Protein AF-A0A6M3ILK6-F1 (afdb_monomer)

Sequence (282 aa):
MTDQERIQSEKEKALLNQSKKFKIKVDGQEKEVTELELIELAQKGDDYTSKTQKLADERKTLQAQQEEIKGLKVIIDEMKLNPELNKTLNKVYSDFKSGKVTKPDTDSNLKRIDKLIKDADDPDQREKLRDIKEMVTELAEEIAERKTSETVKKLEGDIALLRNTSLIGLGDKIEGDIQKLEGKFGKDLVGKYKADITAMALKYPQNSVPKIFKHLCDDTEYETAVLESAKRKEKEELERKKQGSSPGGQGFTAVTEARKDKSGRTNISDIVQRVKERLGKT

Radius of gyration: 40.27 Å; Cα contacts (8 Å, |Δi|>4): 131; chains: 1; bounding box: 94×58×100 Å

Solvent-accessible surface area (backbone atoms only — not comparable to full-atom values): 15782 Å² total; per-residue (Å²): 134,56,75,66,56,52,55,51,52,51,51,52,50,53,53,49,37,65,67,43,71,44,81,44,74,57,96,89,42,82,41,79,35,31,50,59,55,49,52,50,50,49,52,50,50,54,50,51,51,53,51,50,51,52,51,51,53,51,50,54,52,51,50,52,51,52,52,51,51,50,55,52,48,53,54,53,52,55,35,69,75,33,67,66,58,41,52,52,48,54,49,53,50,50,34,43,75,68,58,71,53,60,78,86,54,61,70,65,52,50,52,49,49,54,48,52,42,70,71,41,86,49,70,73,58,29,50,54,45,47,55,51,48,51,53,53,51,54,53,49,49,52,50,50,50,51,53,50,52,53,51,49,54,49,52,53,49,52,50,51,50,51,51,51,55,50,51,52,56,47,50,56,50,51,51,55,49,50,52,54,44,24,74,52,51,36,57,69,62,45,55,76,46,41,66,60,43,50,55,49,36,71,75,39,71,89,54,52,63,71,60,50,41,63,73,69,46,55,69,67,62,48,53,51,32,52,52,50,36,49,53,49,50,52,50,53,51,51,50,36,45,73,71,70,46,68,96,78,64,98,58,83,70,38,91,66,80,71,61,57,50,101,83,70,49,66,48,67,69,47,55,53,49,37,51,30,51,59,70,73,50,126

Organism: NCBI:txid1070528

pLDDT: mean 81.6, std 10.53, range [41.22, 95.19]

Secondary structure (DSSP, 8-state):
--HHHHHHHHHHHHHHHHH-EEEEEETTEEEEEEHHHHHHHHHHHHHHHHHHHHHHHHHHHHHHHHHHHHHHHHHHHHHHH-HHHHHHHHHHHHHHHTT-S-S--HHHHHHHHHHHHHH--SHHHHHHHHHHHHHHHHHHHHHHHHHHHHHHHHHHHHHHHHHHHHHHHHHHHHHHHHHHHHHHH-HHHHHHHHHHHHHHHHH-TTS-HHHHHHHHS-HHHHHHHHHHHHHHHHHHHHHHHHTT--SS------SSPPPB-TTSPBPHHHHHHHHHHHTT--

Mean predicted aligned error: 20.69 Å

Structure (mmCIF, N/CA/C/O backbone):
data_AF-A0A6M3ILK6-F1
#
_entry.id   AF-A0A6M3ILK6-F1
#
loop_
_atom_site.group_PDB
_atom_site.id
_atom_site.type_symbol
_atom_site.label_atom_id
_atom_site.label_alt_id
_atom_site.label_comp_id
_atom_site.label_asym_id
_atom_site.label_entity_id
_atom_site.label_seq_id
_atom_site.pdbx_PDB_ins_code
_atom_site.Cartn_x
_atom_site.Cartn_y
_atom_site.Cartn_z
_atom_site.occupancy
_atom_site.B_iso_or_equiv
_atom_site.auth_seq_id
_atom_site.auth_comp_id
_atom_site.auth_asym_id
_atom_site.auth_atom_id
_atom_site.pdbx_PDB_model_num
ATOM 1 N N . MET A 1 1 ? 0.541 14.198 43.972 1.00 54.56 1 MET A N 1
ATOM 2 C CA . MET A 1 1 ? 1.971 14.505 44.126 1.00 54.56 1 MET A CA 1
ATOM 3 C C . MET A 1 1 ? 2.144 15.998 43.975 1.00 54.56 1 MET A C 1
ATOM 5 O O . MET A 1 1 ? 1.679 16.535 42.973 1.00 54.56 1 MET A O 1
ATOM 9 N N . THR A 1 2 ? 2.702 16.660 44.980 1.00 64.38 2 THR A N 1
ATOM 10 C CA . THR A 1 2 ? 3.005 18.100 44.945 1.00 64.38 2 THR A CA 1
ATOM 11 C C . THR A 1 2 ? 4.255 18.358 44.097 1.00 64.38 2 THR A C 1
ATOM 13 O O . THR A 1 2 ? 5.095 17.473 43.929 1.00 64.38 2 THR A O 1
ATOM 16 N N . ASP A 1 3 ? 4.411 19.566 43.551 1.00 65.94 3 ASP A N 1
ATOM 17 C CA . ASP A 1 3 ? 5.562 19.912 42.695 1.00 65.94 3 ASP A CA 1
ATOM 18 C C . ASP A 1 3 ? 6.916 19.751 43.413 1.00 65.94 3 ASP A C 1
ATOM 20 O O . ASP A 1 3 ? 7.929 19.446 42.787 1.00 65.94 3 ASP A O 1
ATOM 24 N N . GLN A 1 4 ? 6.927 19.846 44.745 1.00 62.81 4 GLN A N 1
ATOM 25 C CA . GLN A 1 4 ? 8.102 19.560 45.572 1.00 62.81 4 GLN A CA 1
ATOM 26 C C . GLN A 1 4 ? 8.492 18.070 45.572 1.00 62.81 4 GLN A C 1
ATOM 28 O O . GLN A 1 4 ? 9.680 17.761 45.533 1.00 62.81 4 GLN A O 1
ATOM 33 N N . GLU A 1 5 ? 7.528 17.143 45.539 1.00 66.50 5 GLU A N 1
ATOM 34 C CA . GLU A 1 5 ? 7.800 15.697 45.460 1.00 66.50 5 GLU A CA 1
ATOM 35 C C . GLU A 1 5 ? 8.361 15.295 44.087 1.00 66.50 5 GLU A C 1
ATOM 37 O O . GLU A 1 5 ? 9.209 14.406 44.000 1.00 66.50 5 GLU A O 1
ATOM 42 N N . ARG A 1 6 ? 7.945 15.977 43.008 1.00 68.44 6 ARG A N 1
ATOM 43 C CA . ARG A 1 6 ? 8.503 15.776 41.657 1.00 68.44 6 ARG A CA 1
ATOM 44 C C . ARG A 1 6 ? 9.954 16.243 41.563 1.00 68.44 6 ARG A C 1
ATOM 46 O O . ARG A 1 6 ? 10.799 15.499 41.076 1.00 68.44 6 ARG A O 1
ATOM 53 N N . ILE A 1 7 ? 10.255 17.428 42.096 1.00 72.06 7 ILE A N 1
ATOM 54 C CA . ILE A 1 7 ? 11.616 17.986 42.104 1.00 72.06 7 ILE A CA 1
ATOM 55 C C . ILE A 1 7 ? 12.558 17.135 42.971 1.00 72.06 7 ILE A C 1
ATOM 57 O O . ILE A 1 7 ? 13.714 16.925 42.605 1.00 72.06 7 ILE A O 1
ATOM 61 N N . GLN A 1 8 ? 12.075 16.614 44.103 1.00 70.06 8 GLN A N 1
ATOM 62 C CA . GLN A 1 8 ? 12.853 15.713 44.956 1.00 70.06 8 GLN A CA 1
ATOM 63 C C . GLN A 1 8 ? 13.126 14.369 44.254 1.00 70.06 8 GLN A C 1
ATOM 65 O O . GLN A 1 8 ? 14.262 13.900 44.247 1.00 70.06 8 GLN A O 1
ATOM 70 N N . SER A 1 9 ? 12.113 13.804 43.585 1.00 69.06 9 SER A N 1
ATOM 71 C CA . SER A 1 9 ? 12.219 12.566 42.801 1.00 69.06 9 SER A CA 1
ATOM 72 C C . SER A 1 9 ? 13.207 12.674 41.632 1.00 69.06 9 SER A C 1
ATOM 74 O O . SER A 1 9 ? 13.968 11.738 41.376 1.00 69.06 9 SER A O 1
ATOM 76 N N . GLU A 1 10 ? 13.224 13.802 40.921 1.00 69.50 10 GLU A N 1
ATOM 77 C CA . GLU A 1 10 ? 14.174 14.042 39.829 1.00 69.50 10 GLU A CA 1
ATOM 78 C C . GLU A 1 10 ? 15.603 14.239 40.342 1.00 69.50 10 GLU A C 1
ATOM 80 O O . GLU A 1 10 ? 16.541 13.709 39.744 1.00 69.50 10 GLU A O 1
ATOM 85 N N . LYS A 1 11 ? 15.783 14.923 41.481 1.00 69.44 11 LYS A N 1
ATOM 86 C CA . LYS A 1 11 ? 17.096 15.063 42.129 1.00 69.44 11 LYS A CA 1
ATOM 87 C C . LYS A 1 11 ? 17.648 13.726 42.622 1.00 69.44 11 LYS A C 1
ATOM 89 O O . LYS A 1 11 ? 18.830 13.462 42.416 1.00 69.44 11 LYS A O 1
ATOM 94 N N . GLU A 1 12 ? 16.819 12.865 43.212 1.00 66.31 12 GLU A N 1
ATOM 95 C CA . GLU A 1 12 ? 17.232 11.514 43.624 1.00 66.31 12 GLU A CA 1
ATOM 96 C C . GLU A 1 12 ? 17.601 10.631 42.427 1.00 66.31 12 GLU A C 1
ATOM 98 O O . GLU A 1 12 ? 18.626 9.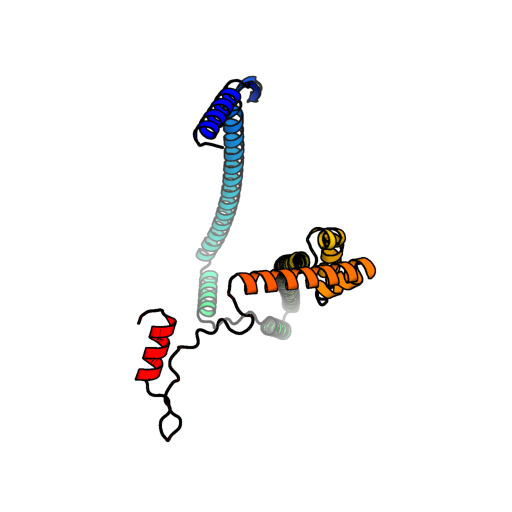950 42.463 1.00 66.31 12 GLU A O 1
ATOM 103 N N . LYS A 1 13 ? 16.832 10.683 41.330 1.00 66.25 13 LYS A N 1
ATOM 104 C CA . LYS A 1 13 ? 17.178 9.975 40.085 1.00 66.25 13 LYS A CA 1
ATOM 105 C C . LYS A 1 13 ? 18.475 10.495 39.460 1.00 66.25 13 LYS A C 1
ATOM 107 O O . LYS A 1 13 ? 19.291 9.693 39.017 1.00 66.25 13 LYS A O 1
ATOM 112 N N . ALA A 1 14 ? 18.700 11.808 39.460 1.00 62.66 14 ALA A N 1
ATOM 113 C CA . ALA A 1 14 ? 19.936 12.401 38.953 1.00 62.66 14 ALA A CA 1
ATOM 114 C C . ALA A 1 14 ? 21.165 11.981 39.783 1.00 62.66 14 ALA A C 1
ATOM 116 O O . ALA A 1 14 ? 22.208 11.656 39.215 1.00 62.66 14 ALA A O 1
ATOM 117 N N . LEU A 1 15 ? 21.031 11.915 41.112 1.00 62.09 15 LEU A N 1
ATOM 118 C CA . LEU A 1 15 ? 22.097 11.462 42.013 1.00 62.09 15 LEU A CA 1
ATOM 119 C C . LEU A 1 15 ? 22.377 9.952 41.865 1.00 62.09 15 LEU A C 1
ATOM 121 O O . LEU A 1 15 ? 23.527 9.507 41.917 1.00 62.09 15 LEU A O 1
ATOM 125 N N . LEU A 1 16 ? 21.332 9.153 41.631 1.00 61.81 16 LEU A N 1
ATOM 126 C CA . LEU A 1 16 ? 21.449 7.715 41.386 1.00 61.81 16 LEU A CA 1
ATOM 127 C C . LEU A 1 16 ? 22.153 7.417 40.049 1.00 61.81 16 LEU A C 1
ATOM 129 O O . LEU A 1 16 ? 23.018 6.545 39.991 1.00 61.81 16 LEU A O 1
ATOM 133 N N . ASN A 1 17 ? 21.848 8.187 39.002 1.00 61.34 17 ASN A N 1
ATOM 134 C CA . ASN A 1 17 ? 22.466 8.038 37.680 1.00 61.34 17 ASN A CA 1
ATOM 135 C C . ASN A 1 17 ? 23.952 8.452 37.661 1.00 61.34 17 ASN A C 1
ATOM 137 O O . ASN A 1 17 ? 24.716 7.960 36.832 1.00 61.34 17 ASN A O 1
ATOM 141 N N . GLN A 1 18 ? 24.381 9.329 38.578 1.00 64.19 18 GLN A N 1
ATOM 142 C CA . GLN A 1 18 ? 25.793 9.707 38.746 1.00 64.19 18 GLN A CA 1
ATOM 143 C C . GLN A 1 18 ? 26.598 8.712 39.598 1.00 64.19 18 GLN A C 1
ATOM 145 O O . GLN A 1 18 ? 27.818 8.638 39.465 1.00 64.19 18 GLN A O 1
ATOM 150 N N . SER A 1 19 ? 25.943 7.947 40.477 1.00 65.62 19 SER A N 1
ATOM 151 C CA . SER A 1 19 ? 26.620 7.012 41.390 1.00 65.62 19 SER A CA 1
ATOM 152 C C . SER A 1 19 ? 26.775 5.599 40.823 1.00 65.62 19 SER A C 1
ATOM 154 O O . SER A 1 19 ? 27.719 4.895 41.188 1.00 65.62 19 SER A O 1
ATOM 156 N N . LYS A 1 20 ? 25.900 5.179 39.902 1.00 78.12 20 LYS A N 1
ATOM 157 C CA . LYS A 1 20 ? 26.024 3.891 39.210 1.00 78.12 20 LYS A CA 1
ATOM 158 C C . LYS A 1 20 ? 27.124 3.946 38.152 1.00 78.12 20 LYS A C 1
ATOM 160 O O . LYS A 1 20 ? 27.011 4.662 37.158 1.00 78.12 20 LYS A O 1
ATOM 165 N N . LYS A 1 21 ? 28.178 3.157 38.370 1.00 84.50 21 LYS A N 1
ATOM 166 C CA . LYS A 1 21 ? 29.285 2.966 37.429 1.00 84.50 21 LYS A CA 1
ATOM 167 C C . LYS A 1 21 ? 29.135 1.646 36.681 1.00 84.50 21 LYS A C 1
ATOM 169 O O . LYS A 1 21 ? 28.819 0.619 37.277 1.00 84.50 21 LYS A O 1
ATOM 174 N N . PHE A 1 22 ? 29.426 1.678 35.391 1.00 84.00 22 PHE A N 1
ATOM 175 C CA . PHE A 1 22 ? 29.391 0.554 34.468 1.00 84.00 22 PHE A CA 1
ATOM 176 C C . PHE A 1 22 ? 30.760 0.399 33.818 1.00 84.00 22 PHE A C 1
ATOM 178 O O . PHE A 1 22 ? 31.390 1.385 33.442 1.00 84.00 22 PHE A O 1
ATOM 185 N N . LYS A 1 23 ? 31.223 -0.841 33.667 1.00 87.44 23 LYS A N 1
ATOM 186 C CA . LYS A 1 23 ? 32.437 -1.143 32.907 1.00 87.44 23 LYS A CA 1
ATOM 187 C C . LYS A 1 23 ? 32.061 -1.423 31.465 1.00 87.44 23 LYS A C 1
ATOM 189 O O . LYS A 1 23 ? 31.299 -2.350 31.199 1.00 87.44 23 LYS A O 1
ATOM 194 N N . ILE A 1 24 ? 32.616 -0.643 30.549 1.00 86.00 24 ILE A N 1
ATOM 195 C CA . ILE A 1 24 ? 32.484 -0.863 29.111 1.00 86.00 24 ILE A CA 1
ATOM 196 C C . ILE A 1 24 ? 33.852 -1.031 28.473 1.00 86.00 24 ILE A C 1
ATOM 198 O O . ILE A 1 24 ? 34.847 -0.489 28.949 1.00 86.00 24 ILE A O 1
ATOM 202 N N . LYS A 1 25 ? 33.897 -1.781 27.375 1.00 84.75 25 LYS A N 1
ATOM 203 C CA . LYS A 1 25 ? 35.114 -1.990 26.598 1.00 84.75 25 LYS A CA 1
ATOM 204 C C . LYS A 1 25 ? 35.052 -1.132 25.341 1.00 84.75 25 LYS A C 1
ATOM 206 O O . LYS A 1 25 ? 34.230 -1.391 24.467 1.00 84.75 25 LYS A O 1
ATOM 211 N N . VAL A 1 26 ? 35.909 -0.121 25.260 1.00 79.25 26 VAL A N 1
ATOM 212 C CA . VAL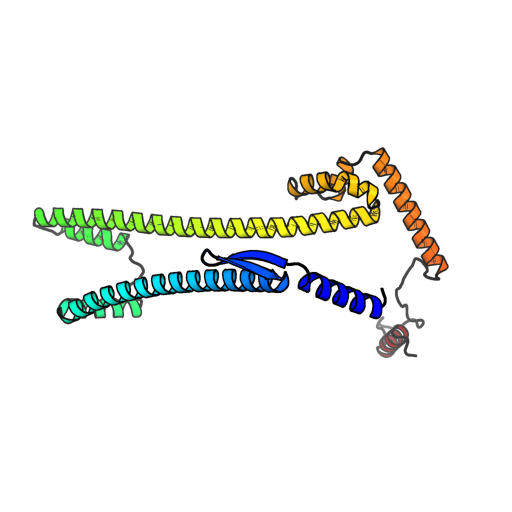 A 1 26 ? 36.024 0.779 24.103 1.00 79.25 26 VAL A CA 1
ATOM 213 C C . VAL A 1 26 ? 37.446 0.655 23.580 1.00 79.25 26 VAL A C 1
ATOM 215 O O . VAL A 1 26 ? 38.396 0.781 24.348 1.00 79.25 26 VAL A O 1
ATOM 218 N N . ASP A 1 27 ? 37.595 0.339 22.294 1.00 74.50 27 ASP A N 1
ATOM 219 C CA . ASP A 1 27 ? 38.907 0.192 21.642 1.00 74.50 27 ASP A CA 1
ATOM 220 C C . ASP A 1 27 ? 39.854 -0.805 22.346 1.00 74.50 27 ASP A C 1
ATOM 222 O O . ASP A 1 27 ? 41.065 -0.628 22.455 1.00 74.50 27 ASP A O 1
ATOM 226 N N . GLY A 1 28 ? 39.280 -1.888 22.877 1.00 82.25 28 GLY A N 1
ATOM 227 C CA . GLY A 1 28 ? 40.034 -2.945 23.552 1.00 82.25 28 GLY A CA 1
ATOM 228 C C . GLY A 1 28 ? 40.396 -2.660 25.013 1.00 82.25 28 GLY A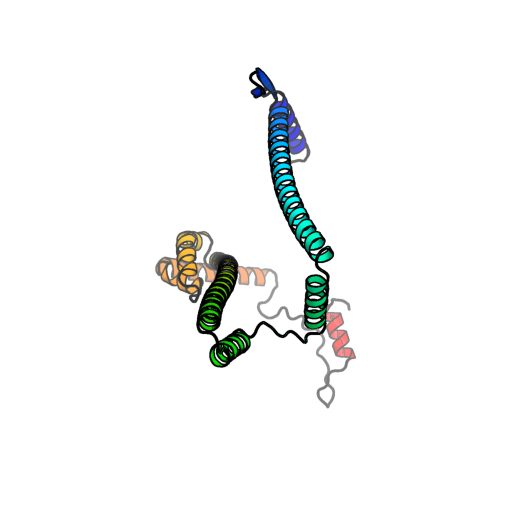 C 1
ATOM 229 O O . GLY A 1 28 ? 40.846 -3.586 25.688 1.00 82.25 28 GLY A O 1
ATOM 230 N N . GLN A 1 29 ? 40.139 -1.453 25.526 1.00 82.75 29 GLN A N 1
ATOM 231 C CA . GLN A 1 29 ? 40.406 -1.065 26.914 1.00 82.75 29 GLN A CA 1
ATOM 232 C C . GLN A 1 29 ? 39.117 -1.024 27.743 1.00 82.75 29 GLN A C 1
ATOM 234 O O . GLN A 1 29 ? 38.077 -0.555 27.278 1.00 82.75 29 GLN A O 1
ATOM 239 N N . GLU A 1 30 ? 39.178 -1.521 28.979 1.00 86.69 30 GLU A N 1
ATOM 240 C CA . GLU A 1 30 ? 38.066 -1.417 29.927 1.00 86.69 30 GLU A CA 1
ATOM 241 C C . GLU A 1 30 ? 38.055 -0.034 30.578 1.00 86.69 30 GLU A C 1
ATOM 243 O O . GLU A 1 30 ? 39.044 0.400 31.170 1.00 86.69 30 GLU A O 1
ATOM 248 N N . LYS A 1 31 ? 36.919 0.654 30.481 1.00 86.19 31 LYS A N 1
ATOM 249 C CA . LYS A 1 31 ? 36.694 1.972 31.065 1.00 86.19 31 LYS A CA 1
ATOM 250 C C . LYS A 1 31 ? 35.449 1.932 31.941 1.00 86.19 31 LYS A C 1
ATOM 252 O O . LYS A 1 31 ? 34.402 1.439 31.525 1.00 86.19 31 LYS A O 1
ATOM 257 N N . GLU A 1 32 ? 35.566 2.456 33.155 1.00 87.50 32 GLU A N 1
ATOM 258 C CA . GLU A 1 32 ? 34.406 2.719 34.005 1.00 87.50 32 GLU A CA 1
ATOM 259 C C . GLU A 1 32 ? 33.762 4.045 33.601 1.00 87.50 32 GLU A C 1
ATOM 261 O O . GLU A 1 32 ? 34.443 5.066 33.503 1.00 87.50 32 GLU A O 1
ATOM 266 N N . VAL A 1 33 ? 32.454 4.015 33.370 1.00 86.88 33 VAL A N 1
ATOM 267 C CA . VAL A 1 33 ? 31.630 5.169 32.997 1.00 86.88 33 VAL A CA 1
ATOM 268 C C . VAL A 1 33 ? 30.376 5.209 33.859 1.00 86.88 33 VAL A C 1
ATOM 270 O O . VAL A 1 33 ? 29.921 4.183 34.361 1.00 86.88 33 VAL A O 1
ATOM 273 N N . THR A 1 34 ? 29.809 6.389 34.054 1.00 88.00 34 THR A N 1
ATOM 274 C CA . THR A 1 34 ? 28.510 6.551 34.726 1.00 88.00 34 THR A CA 1
ATOM 275 C C . THR A 1 34 ? 27.345 6.180 33.801 1.00 88.00 34 THR A C 1
ATOM 277 O O . THR A 1 34 ? 27.521 6.047 32.590 1.00 88.00 34 THR A O 1
ATOM 280 N N . GLU A 1 35 ? 26.136 6.015 34.347 1.00 82.06 35 GLU A N 1
ATOM 281 C CA . GLU A 1 35 ? 24.936 5.685 33.555 1.00 82.06 35 GLU A CA 1
ATOM 282 C C . GLU A 1 35 ? 24.658 6.722 32.453 1.00 82.06 35 GLU A C 1
ATOM 284 O O . GLU A 1 35 ? 24.321 6.367 31.325 1.00 82.06 35 GLU A O 1
ATOM 289 N N . LEU A 1 36 ? 24.859 8.009 32.756 1.00 82.19 36 LEU A N 1
ATOM 290 C CA . LEU A 1 36 ? 24.682 9.098 31.791 1.00 82.19 36 LEU A CA 1
ATOM 291 C C . LEU A 1 36 ? 25.725 9.043 30.669 1.00 82.19 36 LEU A C 1
ATOM 293 O O . LEU A 1 36 ? 25.376 9.150 29.496 1.00 82.19 36 LEU A O 1
ATOM 297 N N . GLU A 1 37 ? 26.991 8.818 31.016 1.00 82.25 37 GLU A N 1
ATOM 298 C CA . GLU A 1 37 ? 28.073 8.689 30.034 1.00 82.25 37 GLU A CA 1
ATOM 299 C C . GLU A 1 37 ? 27.892 7.451 29.147 1.00 82.25 37 GLU A C 1
ATOM 301 O O . GLU A 1 37 ? 28.202 7.498 27.959 1.00 82.25 37 GLU A O 1
ATOM 306 N N . LEU A 1 38 ? 27.353 6.357 29.694 1.00 85.25 38 LEU A N 1
ATOM 307 C CA . LEU A 1 38 ? 27.020 5.156 28.932 1.00 85.25 38 LEU A CA 1
ATOM 308 C C . LEU A 1 38 ? 25.956 5.443 27.864 1.00 85.25 38 LEU A C 1
ATOM 310 O O . LEU A 1 38 ? 26.129 5.057 26.707 1.00 85.25 38 LEU A O 1
ATOM 314 N N . ILE A 1 39 ? 24.880 6.138 28.242 1.00 83.88 39 ILE A N 1
ATOM 315 C CA . ILE A 1 39 ? 23.800 6.526 27.325 1.00 83.88 39 ILE A CA 1
ATOM 316 C C . ILE A 1 39 ? 24.334 7.468 26.243 1.00 83.88 39 ILE A C 1
ATOM 318 O O . ILE A 1 39 ? 24.048 7.267 25.063 1.00 83.88 39 ILE A O 1
ATOM 322 N N . GLU A 1 40 ? 25.150 8.457 26.614 1.00 84.81 40 GLU A N 1
ATOM 323 C CA . GLU A 1 40 ? 25.760 9.366 25.643 1.00 84.81 40 GLU A CA 1
ATOM 324 C C . GLU A 1 40 ? 26.682 8.646 24.655 1.00 84.81 40 GLU A C 1
ATOM 326 O O . GLU A 1 40 ? 26.678 8.961 23.465 1.00 84.81 40 GLU A O 1
ATOM 331 N N . LEU A 1 41 ? 27.494 7.698 25.129 1.00 84.75 41 LEU A N 1
ATOM 332 C CA . LEU A 1 41 ? 28.391 6.926 24.271 1.00 84.75 41 LEU A CA 1
ATOM 333 C C . LEU A 1 41 ? 27.613 6.010 23.324 1.00 84.75 41 LEU A C 1
ATOM 335 O O . LEU A 1 41 ? 27.987 5.909 22.157 1.00 84.75 41 LEU A O 1
ATOM 339 N N . ALA A 1 42 ? 26.522 5.400 23.794 1.00 83.25 42 ALA A N 1
ATOM 340 C CA . ALA A 1 42 ? 25.631 4.603 22.957 1.00 83.25 42 ALA A CA 1
ATOM 341 C C . ALA A 1 42 ? 24.966 5.462 21.867 1.00 83.25 42 ALA A C 1
ATOM 343 O O . ALA A 1 42 ? 25.069 5.135 20.688 1.00 83.25 42 ALA A O 1
ATOM 344 N N . GLN A 1 43 ? 24.395 6.616 22.234 1.00 83.12 43 GLN A N 1
ATOM 345 C CA . GLN A 1 43 ? 23.790 7.553 21.278 1.00 83.12 43 GLN A CA 1
ATOM 346 C C . GLN A 1 43 ? 24.798 8.045 20.235 1.00 83.12 43 GLN A C 1
ATOM 348 O O . GLN A 1 43 ? 24.508 8.053 19.040 1.00 83.12 43 GLN A O 1
ATOM 353 N N . LYS A 1 44 ? 26.012 8.409 20.667 1.00 85.62 44 LYS A N 1
ATOM 354 C CA . LYS A 1 44 ? 27.094 8.805 19.754 1.00 85.62 44 LYS A CA 1
ATOM 355 C C . LYS A 1 44 ? 27.479 7.646 18.828 1.00 85.62 44 LYS A C 1
ATOM 357 O O . LYS A 1 44 ? 27.665 7.877 17.637 1.00 85.62 44 LYS A O 1
ATOM 362 N N . GLY A 1 45 ? 27.582 6.419 19.342 1.00 83.94 45 GLY A N 1
ATOM 363 C CA . GLY A 1 45 ? 27.889 5.223 18.551 1.00 83.94 45 GLY A CA 1
ATOM 364 C C . GLY A 1 45 ? 26.852 4.945 17.459 1.00 83.94 45 GLY A C 1
ATOM 365 O O . GLY A 1 45 ? 27.221 4.732 16.300 1.00 83.94 45 GLY A O 1
ATOM 366 N N . ASP A 1 46 ? 25.569 5.030 17.803 1.00 83.19 46 ASP A N 1
ATOM 367 C CA . ASP A 1 46 ? 24.462 4.857 16.860 1.00 83.19 46 ASP A CA 1
ATOM 368 C C . ASP A 1 46 ? 24.459 5.962 15.790 1.00 83.19 46 ASP A C 1
ATOM 370 O O . ASP A 1 46 ? 24.366 5.676 14.591 1.00 83.19 46 ASP A O 1
ATOM 374 N N . ASP A 1 47 ? 24.670 7.218 16.195 1.00 85.56 47 ASP A N 1
ATOM 375 C CA . ASP A 1 47 ? 24.765 8.363 15.287 1.00 85.56 47 ASP A CA 1
ATOM 376 C C . ASP A 1 47 ? 25.942 8.241 14.311 1.00 85.56 47 ASP A C 1
ATOM 378 O O . ASP A 1 47 ? 25.795 8.510 13.113 1.00 85.56 47 ASP A O 1
ATOM 382 N N . TYR A 1 48 ? 27.120 7.838 14.797 1.00 84.12 48 TYR A N 1
ATOM 383 C CA . TYR A 1 48 ? 28.298 7.622 13.955 1.00 84.12 48 TYR A CA 1
ATOM 384 C C . TYR A 1 48 ? 28.082 6.470 12.977 1.00 84.12 48 TYR A C 1
ATOM 386 O O . TYR A 1 48 ? 28.433 6.596 11.801 1.00 84.12 48 TYR A O 1
ATOM 394 N N . THR A 1 49 ? 27.468 5.378 13.428 1.00 83.00 49 THR A N 1
ATOM 395 C CA . THR A 1 49 ? 27.157 4.226 12.575 1.00 83.00 49 THR A CA 1
ATOM 396 C C . THR A 1 49 ? 26.173 4.621 11.476 1.00 83.00 49 THR A C 1
ATOM 398 O O . THR A 1 49 ? 26.441 4.381 10.297 1.00 83.00 49 THR A O 1
ATOM 401 N N . SER A 1 50 ? 25.096 5.329 11.829 1.00 83.62 50 SER A N 1
ATOM 402 C CA . SER A 1 50 ? 24.102 5.828 10.873 1.00 83.62 50 SER A CA 1
ATOM 403 C C . SER A 1 50 ? 24.715 6.789 9.849 1.00 83.62 50 SER A C 1
ATOM 405 O O . SER A 1 50 ? 24.490 6.649 8.646 1.00 83.62 50 SER A O 1
ATOM 407 N N . LYS A 1 51 ? 25.543 7.744 10.293 1.00 88.06 51 LYS A N 1
ATOM 408 C CA . LYS A 1 51 ? 26.233 8.689 9.397 1.00 88.06 51 LYS A CA 1
ATOM 409 C C . LYS A 1 51 ? 27.228 7.990 8.476 1.00 88.06 51 LYS A C 1
ATOM 411 O O . LYS A 1 51 ? 27.321 8.351 7.308 1.00 88.06 51 LYS A O 1
ATOM 416 N N . THR A 1 52 ? 27.945 6.988 8.977 1.00 88.38 52 THR A N 1
ATOM 417 C CA . THR A 1 52 ? 28.924 6.232 8.184 1.00 88.38 52 THR A CA 1
ATOM 418 C C . THR A 1 52 ? 28.233 5.390 7.114 1.00 88.38 52 THR A C 1
ATOM 420 O O . THR A 1 52 ? 28.686 5.375 5.972 1.00 88.38 52 THR A O 1
ATOM 423 N N . GLN A 1 53 ? 27.107 4.752 7.450 1.00 86.12 53 GLN A N 1
ATOM 424 C CA . GLN A 1 53 ? 26.278 4.027 6.484 1.00 86.12 53 GLN A CA 1
ATOM 425 C C . GLN A 1 53 ? 25.722 4.967 5.408 1.00 86.12 53 GLN A C 1
ATOM 427 O O . GLN A 1 53 ? 25.931 4.719 4.224 1.00 86.12 53 GLN A O 1
ATOM 432 N N . LYS A 1 54 ? 25.136 6.106 5.804 1.00 88.56 54 LYS A N 1
ATOM 433 C CA . LYS A 1 54 ? 24.648 7.120 4.852 1.00 88.56 54 LYS A CA 1
ATOM 434 C C . LYS A 1 54 ? 25.748 7.624 3.921 1.00 88.56 54 LYS A C 1
ATOM 436 O O . LYS A 1 54 ? 25.538 7.696 2.717 1.00 88.56 54 LYS A O 1
ATOM 441 N N . LEU A 1 55 ? 26.935 7.919 4.453 1.00 90.12 55 LEU A N 1
ATOM 442 C CA . LEU A 1 55 ? 28.069 8.371 3.646 1.00 90.12 55 LEU A CA 1
ATOM 443 C C . LEU A 1 55 ? 28.548 7.284 2.669 1.00 90.12 55 LEU A C 1
ATOM 445 O O . LEU A 1 55 ? 28.958 7.594 1.551 1.00 90.12 55 LEU A O 1
ATOM 449 N N . ALA A 1 56 ? 28.523 6.012 3.076 1.00 89.44 56 ALA A N 1
ATOM 450 C CA . ALA A 1 56 ? 28.862 4.896 2.198 1.00 89.44 56 ALA A CA 1
ATOM 451 C C . ALA A 1 56 ? 27.848 4.757 1.049 1.00 89.44 56 ALA A C 1
ATOM 453 O O . ALA A 1 56 ? 28.252 4.602 -0.106 1.00 89.44 56 ALA A O 1
ATOM 454 N N . ASP A 1 57 ? 26.556 4.894 1.346 1.00 86.88 57 ASP A N 1
ATOM 455 C CA . ASP A 1 57 ? 25.484 4.866 0.347 1.00 86.88 57 ASP A CA 1
ATOM 456 C C . ASP A 1 57 ? 25.565 6.068 -0.613 1.00 86.88 57 ASP A C 1
ATOM 458 O O . ASP A 1 57 ? 25.466 5.910 -1.834 1.00 86.88 57 ASP A O 1
ATOM 462 N N . GLU A 1 58 ? 25.837 7.267 -0.095 1.00 86.94 58 GLU A N 1
ATOM 463 C CA . GLU A 1 58 ? 26.083 8.476 -0.894 1.00 86.94 58 GLU A CA 1
ATOM 464 C C . GLU A 1 58 ? 27.301 8.317 -1.813 1.00 86.94 58 GLU A C 1
ATOM 466 O O . GLU A 1 58 ? 27.258 8.672 -2.989 1.00 86.94 58 GLU A O 1
ATOM 471 N N . ARG A 1 59 ? 28.396 7.725 -1.323 1.00 89.50 59 ARG A N 1
ATOM 472 C CA . ARG A 1 59 ? 29.573 7.449 -2.162 1.00 89.50 59 ARG A CA 1
ATOM 473 C C . ARG A 1 59 ? 29.265 6.444 -3.262 1.00 89.50 59 ARG A C 1
ATOM 475 O O . ARG A 1 59 ? 29.693 6.646 -4.396 1.00 89.50 59 ARG A O 1
ATOM 482 N N . LYS A 1 60 ? 28.514 5.387 -2.949 1.00 90.44 60 LYS A N 1
ATOM 483 C CA . LYS A 1 60 ? 28.129 4.363 -3.926 1.00 90.44 60 LYS A CA 1
ATOM 484 C C . LYS A 1 60 ? 27.238 4.946 -5.024 1.00 90.44 60 LYS A C 1
ATOM 486 O O . LYS A 1 60 ? 27.451 4.668 -6.201 1.00 90.44 60 LYS A O 1
ATOM 491 N N . THR A 1 61 ? 26.274 5.782 -4.647 1.00 86.88 61 THR A N 1
ATOM 492 C CA . THR A 1 61 ? 25.390 6.466 -5.603 1.00 86.88 61 THR A CA 1
ATOM 493 C C . THR A 1 61 ? 26.150 7.471 -6.467 1.00 86.88 61 THR A C 1
ATOM 495 O O . THR A 1 61 ? 25.990 7.457 -7.686 1.00 86.88 61 THR A O 1
ATOM 498 N N . LEU A 1 62 ? 27.043 8.275 -5.883 1.00 88.69 62 LEU A N 1
ATOM 499 C CA . LEU A 1 62 ? 27.891 9.200 -6.641 1.00 88.69 62 LEU A CA 1
ATOM 500 C C . LEU A 1 62 ? 28.841 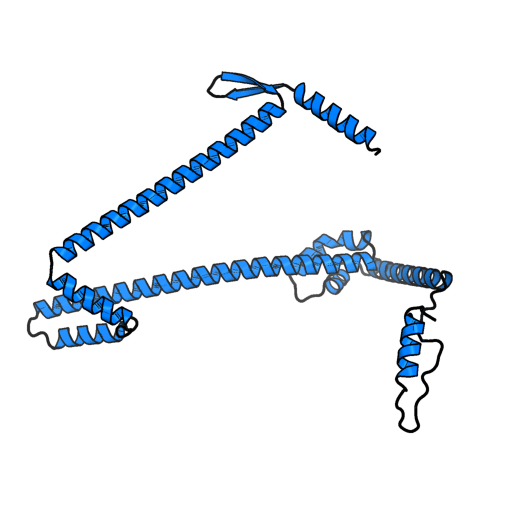8.479 -7.600 1.00 88.69 62 LEU A C 1
ATOM 502 O O . LEU A 1 62 ? 29.036 8.940 -8.723 1.00 88.69 62 LEU A O 1
ATOM 506 N N . GLN A 1 63 ? 29.425 7.354 -7.189 1.00 89.38 63 GLN A N 1
ATOM 507 C CA . GLN A 1 63 ? 30.295 6.567 -8.059 1.00 89.38 63 GLN A CA 1
ATOM 508 C C . GLN A 1 63 ? 29.520 6.005 -9.258 1.00 89.38 63 GLN A C 1
ATOM 510 O O . GLN A 1 63 ? 29.982 6.143 -10.389 1.00 89.38 63 GLN A O 1
ATOM 515 N N . ALA A 1 64 ? 28.319 5.462 -9.032 1.00 86.06 64 ALA A N 1
ATOM 516 C CA . ALA A 1 64 ? 27.452 4.988 -10.111 1.00 86.06 64 ALA A CA 1
ATOM 517 C C . ALA A 1 64 ? 27.099 6.118 -11.098 1.00 86.06 64 ALA A C 1
ATOM 519 O O . ALA A 1 64 ? 27.220 5.944 -12.309 1.00 86.06 64 ALA A O 1
ATOM 520 N N . GLN A 1 65 ? 26.762 7.310 -10.591 1.00 85.69 65 GLN A N 1
ATOM 521 C CA . GLN A 1 65 ? 26.508 8.485 -11.433 1.00 85.69 65 GLN A CA 1
ATOM 522 C C . GLN A 1 65 ? 27.751 8.923 -12.219 1.00 85.69 65 GLN A C 1
ATOM 524 O O . GLN A 1 65 ? 27.652 9.310 -13.381 1.00 85.69 65 GLN A O 1
ATOM 529 N N . GLN A 1 66 ? 28.939 8.874 -11.612 1.00 86.06 66 GLN A N 1
ATOM 530 C CA . GLN A 1 66 ? 30.182 9.221 -12.302 1.00 86.06 66 GLN A CA 1
ATOM 531 C C . GLN A 1 66 ? 30.519 8.236 -13.424 1.00 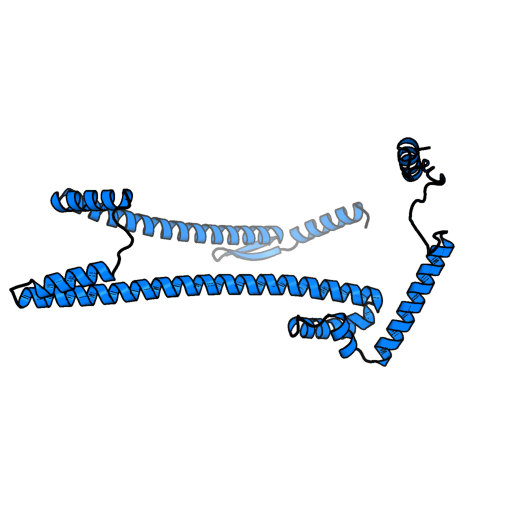86.06 66 GLN A C 1
ATOM 533 O O . GLN A 1 66 ? 31.014 8.662 -14.469 1.00 86.06 66 GLN A O 1
ATOM 538 N N . GLU A 1 67 ? 30.269 6.944 -13.226 1.00 86.06 67 GLU A N 1
ATOM 539 C CA . GLU A 1 67 ? 30.444 5.922 -14.262 1.00 86.06 67 GLU A CA 1
ATOM 540 C C . GLU A 1 67 ? 29.448 6.115 -15.410 1.00 86.06 67 GLU A C 1
ATOM 542 O O . GLU A 1 67 ? 29.854 6.111 -16.573 1.00 86.06 67 GLU A O 1
ATOM 547 N N . GLU A 1 68 ? 28.186 6.413 -15.100 1.00 86.44 68 GLU A N 1
ATOM 548 C CA . GLU A 1 68 ? 27.163 6.732 -16.100 1.00 86.44 68 GLU A CA 1
ATOM 549 C C . GLU A 1 68 ? 27.542 7.974 -16.924 1.00 86.44 68 GLU A C 1
ATOM 551 O O . GLU A 1 68 ? 27.541 7.942 -18.156 1.00 86.44 68 GLU A O 1
ATOM 556 N N . ILE A 1 69 ? 27.974 9.055 -16.264 1.00 86.75 69 ILE A N 1
ATOM 557 C CA . ILE A 1 69 ? 28.430 10.282 -16.935 1.00 86.75 69 ILE A CA 1
ATOM 558 C C . ILE A 1 69 ? 29.651 10.012 -17.822 1.00 86.75 69 ILE A C 1
ATOM 560 O O . ILE A 1 69 ? 29.757 10.586 -18.909 1.00 86.75 69 ILE A O 1
ATOM 564 N N . LYS A 1 70 ? 30.591 9.165 -17.382 1.00 86.12 70 LYS A N 1
ATOM 565 C CA . LYS A 1 70 ? 31.745 8.775 -18.206 1.00 86.12 70 LYS A CA 1
ATOM 566 C C . LYS A 1 70 ? 31.296 8.014 -19.453 1.00 86.12 70 LYS A C 1
ATOM 568 O O . LYS A 1 70 ? 31.749 8.366 -20.538 1.00 86.12 70 LYS A O 1
ATOM 573 N N . GLY A 1 71 ? 30.384 7.050 -19.315 1.00 82.31 71 GLY A N 1
ATOM 574 C CA . GLY A 1 71 ? 29.811 6.321 -20.450 1.00 82.31 71 GLY A CA 1
ATOM 575 C C . GLY A 1 71 ? 29.123 7.254 -21.451 1.00 82.31 71 GLY A C 1
ATOM 576 O O . GLY A 1 71 ? 29.406 7.202 -22.646 1.00 82.31 71 GLY A O 1
ATOM 577 N N . LEU A 1 72 ? 28.308 8.191 -20.961 1.00 82.94 72 LEU A N 1
ATOM 578 C CA . LEU A 1 72 ? 27.644 9.193 -21.800 1.00 82.94 72 LEU A CA 1
ATOM 579 C C . LEU A 1 72 ? 28.635 10.107 -22.532 1.00 82.94 72 LEU A C 1
ATOM 581 O O . LEU A 1 72 ? 28.414 10.444 -23.694 1.00 82.94 72 LEU A O 1
ATOM 585 N N . LYS A 1 73 ? 29.736 10.507 -21.884 1.00 85.50 73 LYS A N 1
ATOM 586 C CA . LYS A 1 73 ? 30.772 11.330 -22.527 1.00 85.50 73 LYS A CA 1
ATOM 587 C C . LYS A 1 73 ? 31.452 10.609 -23.685 1.00 85.50 73 LYS A C 1
ATOM 589 O O . LYS A 1 73 ? 31.633 11.232 -24.724 1.00 85.50 73 LYS A O 1
ATOM 594 N N . VAL A 1 74 ? 31.770 9.323 -23.527 1.00 87.06 74 VAL A N 1
ATOM 595 C CA . VAL A 1 74 ? 32.357 8.512 -24.608 1.00 87.06 74 VAL A CA 1
ATOM 596 C C . VAL A 1 74 ? 31.426 8.491 -25.820 1.00 87.06 74 VAL A C 1
ATOM 598 O O . VAL A 1 74 ? 31.861 8.811 -26.921 1.00 87.06 74 VAL A O 1
ATOM 601 N N . ILE A 1 75 ? 30.132 8.245 -25.602 1.00 80.94 75 ILE A N 1
ATOM 602 C CA . ILE A 1 75 ? 29.121 8.249 -26.671 1.00 80.94 75 ILE A CA 1
ATOM 603 C C . ILE A 1 75 ? 29.045 9.624 -27.350 1.00 80.94 75 ILE A C 1
ATOM 605 O O . ILE A 1 75 ? 29.029 9.720 -28.574 1.00 80.94 75 ILE A O 1
ATOM 609 N N . ILE A 1 76 ? 29.032 10.712 -26.573 1.00 80.81 76 ILE A N 1
ATOM 610 C CA . ILE A 1 76 ? 29.007 12.078 -27.116 1.00 80.81 76 ILE A CA 1
ATOM 611 C C . ILE A 1 76 ? 30.258 12.367 -27.955 1.00 80.81 76 ILE A C 1
ATOM 613 O O . ILE A 1 76 ? 30.163 13.027 -28.991 1.00 80.81 76 ILE A O 1
ATOM 617 N N . ASP A 1 77 ? 31.429 11.911 -27.522 1.00 84.69 77 ASP A N 1
ATOM 618 C CA . ASP A 1 77 ? 32.677 12.147 -28.240 1.00 84.69 77 ASP A CA 1
ATOM 619 C C . ASP A 1 77 ? 32.764 11.298 -29.521 1.00 84.69 77 ASP A C 1
ATOM 621 O O . ASP A 1 77 ? 33.131 11.831 -30.570 1.00 84.69 77 ASP A O 1
ATOM 625 N N . GLU A 1 78 ? 32.297 10.047 -29.502 1.00 78.00 78 GLU A N 1
ATOM 626 C CA . GLU A 1 78 ? 32.099 9.229 -30.711 1.00 78.00 78 GLU A CA 1
ATOM 627 C C . GLU A 1 78 ? 31.116 9.888 -31.693 1.00 78.00 78 GLU A C 1
ATOM 629 O O . GLU A 1 78 ? 31.364 9.944 -32.901 1.00 78.00 78 GLU A O 1
ATOM 634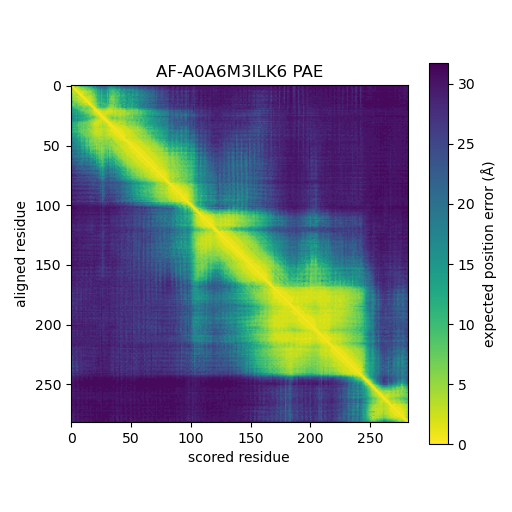 N N . MET A 1 79 ? 30.031 10.477 -31.186 1.00 73.31 79 MET A N 1
ATOM 635 C CA . MET A 1 79 ? 29.067 11.212 -32.007 1.00 73.31 79 MET A CA 1
ATOM 636 C C . MET A 1 79 ? 29.657 12.476 -32.638 1.00 73.31 79 MET A C 1
ATOM 638 O O . MET A 1 79 ? 29.274 12.835 -33.749 1.00 73.31 79 MET A O 1
ATOM 642 N N . LYS A 1 80 ? 30.579 13.173 -31.964 1.00 77.56 80 LYS A N 1
ATOM 643 C CA . LYS A 1 80 ? 31.269 14.333 -32.556 1.00 77.56 80 LYS A CA 1
ATOM 644 C C . LYS A 1 80 ? 32.207 13.916 -33.683 1.00 77.56 80 LYS A C 1
ATOM 646 O O . LYS A 1 80 ? 32.353 14.665 -34.647 1.00 77.56 80 LYS A O 1
ATOM 651 N N . LEU A 1 81 ? 32.832 12.747 -33.557 1.00 83.88 81 LEU A N 1
ATOM 652 C CA . LEU A 1 81 ? 33.755 12.204 -34.552 1.00 83.88 81 LEU A CA 1
ATOM 653 C C . LEU A 1 81 ? 33.036 11.694 -35.809 1.00 83.88 81 LEU A C 1
ATOM 655 O O . LEU A 1 81 ? 33.651 11.671 -36.872 1.00 83.88 81 LEU A O 1
ATOM 659 N N . ASN A 1 82 ? 31.745 11.341 -35.722 1.00 83.06 82 ASN A N 1
ATOM 660 C CA . ASN A 1 82 ? 30.940 10.894 -36.861 1.00 83.06 82 ASN A CA 1
ATOM 661 C C . ASN A 1 82 ? 29.846 11.923 -37.258 1.00 83.06 82 ASN A C 1
ATOM 663 O O . ASN A 1 82 ? 28.759 11.953 -36.667 1.00 83.06 82 ASN A O 1
ATOM 667 N N . PRO A 1 83 ? 30.077 12.741 -38.306 1.00 82.50 83 PRO A N 1
ATOM 668 C CA . PRO A 1 83 ? 29.145 13.789 -38.727 1.00 82.50 83 PRO A CA 1
ATOM 669 C C . PRO A 1 83 ? 27.781 13.269 -39.204 1.00 82.50 83 PRO A C 1
ATOM 671 O O . PRO A 1 83 ? 26.779 13.978 -39.077 1.00 82.50 83 PRO A O 1
ATOM 674 N N . GLU A 1 84 ? 27.719 12.061 -39.769 1.00 81.56 84 GLU A N 1
ATOM 675 C CA . GLU A 1 84 ? 26.467 11.466 -40.256 1.00 81.56 84 GLU A CA 1
ATOM 676 C C . GLU A 1 84 ? 25.592 10.959 -39.109 1.00 81.56 84 GLU A C 1
ATOM 678 O O . GLU A 1 84 ? 24.374 11.181 -39.108 1.00 81.56 84 GLU A O 1
ATOM 683 N N . LEU A 1 85 ? 26.219 10.361 -38.094 1.00 75.25 85 LEU A N 1
ATOM 684 C CA . LEU A 1 85 ? 25.548 9.926 -36.870 1.00 75.25 85 LEU A CA 1
ATOM 685 C C . LEU A 1 85 ? 24.964 11.122 -36.107 1.00 75.25 85 LEU A C 1
ATOM 687 O O . LEU A 1 85 ? 23.807 11.106 -35.688 1.00 75.25 85 LEU A O 1
ATOM 691 N N . ASN A 1 86 ? 25.725 12.212 -35.996 1.00 79.44 86 ASN A N 1
ATOM 692 C CA . ASN A 1 86 ? 25.252 13.431 -35.343 1.00 79.44 86 ASN A CA 1
ATOM 693 C C . ASN A 1 86 ? 24.058 14.058 -36.091 1.00 79.44 86 ASN A C 1
ATOM 695 O O . ASN A 1 86 ? 23.082 14.500 -35.481 1.00 79.44 86 ASN A O 1
ATOM 699 N N . LYS A 1 87 ? 24.087 14.072 -37.431 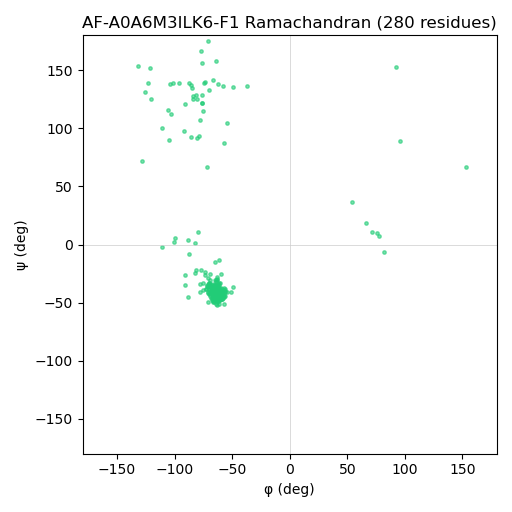1.00 84.00 87 LYS A N 1
ATOM 700 C CA . LYS A 1 87 ? 22.972 14.585 -38.248 1.00 84.00 87 LYS A CA 1
ATOM 701 C C . LYS A 1 87 ? 21.708 13.741 -38.102 1.00 84.00 87 LYS A C 1
ATOM 703 O O . LYS A 1 87 ? 20.625 14.301 -37.928 1.00 84.00 87 LYS A O 1
ATOM 708 N N . THR A 1 88 ? 21.829 12.417 -38.173 1.00 81.50 88 THR A N 1
ATOM 709 C CA . THR A 1 88 ? 20.682 11.507 -38.031 1.00 81.50 88 THR A CA 1
ATOM 710 C C . THR A 1 88 ? 20.079 11.586 -36.634 1.00 81.50 88 THR A C 1
ATOM 712 O O . THR A 1 88 ? 18.861 11.724 -36.522 1.00 81.50 88 THR A O 1
ATOM 715 N N . LEU A 1 89 ? 20.895 11.615 -35.579 1.00 78.00 89 LEU A N 1
ATOM 716 C CA . LEU A 1 89 ? 20.386 11.710 -34.213 1.00 78.00 89 LEU A CA 1
ATOM 717 C C . LEU A 1 89 ? 19.701 13.053 -33.933 1.00 78.00 89 LEU A C 1
ATOM 719 O O . LEU A 1 89 ? 18.610 13.066 -33.371 1.00 78.00 89 LEU A O 1
ATOM 723 N N . ASN A 1 90 ? 20.276 14.178 -34.373 1.00 83.25 90 ASN A N 1
ATOM 724 C CA . ASN A 1 90 ? 19.634 15.489 -34.221 1.00 83.25 90 ASN A CA 1
ATOM 725 C C . ASN A 1 90 ? 18.291 15.557 -34.954 1.00 83.25 90 ASN A C 1
ATOM 727 O O . ASN A 1 90 ? 17.331 16.129 -34.436 1.00 83.25 90 ASN A O 1
ATOM 731 N N . LYS A 1 91 ? 18.202 14.930 -36.133 1.00 83.12 91 LYS A N 1
ATOM 732 C CA . LYS A 1 91 ? 16.947 14.807 -36.877 1.00 83.12 91 LYS A CA 1
ATOM 733 C C . LYS A 1 91 ? 15.924 13.981 -36.093 1.00 83.12 91 LYS A C 1
ATOM 735 O O . LYS A 1 91 ? 14.839 14.487 -35.823 1.00 83.12 91 LYS A O 1
ATOM 740 N N . VAL A 1 92 ? 16.290 12.780 -35.640 1.00 78.44 92 VAL A N 1
ATOM 741 C CA . VAL A 1 92 ? 15.417 11.904 -34.836 1.00 78.44 92 VAL A CA 1
ATOM 742 C C . VAL A 1 92 ? 14.975 12.586 -33.539 1.00 78.44 92 VAL A C 1
ATOM 744 O O . VAL A 1 92 ? 13.798 12.541 -33.191 1.00 78.44 92 VAL A O 1
ATOM 747 N N . TYR A 1 93 ? 15.880 13.283 -32.852 1.00 78.62 93 TYR A N 1
ATOM 748 C CA . TYR A 1 93 ? 15.575 14.048 -31.644 1.00 78.62 93 TYR A CA 1
ATOM 749 C C . TYR A 1 93 ? 14.599 15.197 -31.925 1.00 78.62 93 TYR A C 1
ATOM 751 O O . TYR A 1 93 ? 13.651 15.409 -31.167 1.00 78.62 93 TY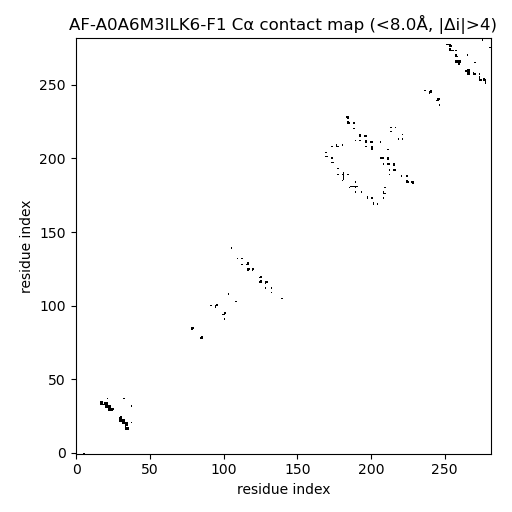R A O 1
ATOM 759 N N . SER A 1 94 ? 14.782 15.918 -33.034 1.00 80.75 94 SER A N 1
ATOM 760 C CA . SER A 1 94 ? 13.861 16.979 -33.452 1.00 80.75 94 SER A CA 1
ATOM 761 C C . SER A 1 94 ? 12.481 16.436 -33.843 1.00 80.75 94 SER A C 1
ATOM 763 O O . SER A 1 94 ? 11.460 17.027 -33.484 1.00 80.75 94 SER A O 1
ATOM 765 N N . ASP A 1 95 ? 12.430 15.277 -34.500 1.00 77.38 95 ASP A N 1
ATOM 766 C CA . ASP A 1 95 ? 11.192 14.593 -34.873 1.00 77.38 95 ASP A CA 1
ATOM 767 C C . ASP A 1 95 ? 10.469 14.040 -33.628 1.00 77.38 95 ASP A C 1
ATOM 769 O O . ASP A 1 95 ? 9.244 14.121 -33.536 1.00 77.38 95 ASP A O 1
ATOM 773 N N . PHE A 1 96 ? 11.207 13.558 -32.623 1.00 73.44 96 PHE A N 1
ATOM 774 C CA . PHE A 1 96 ? 10.658 13.151 -31.326 1.00 73.44 96 PHE A CA 1
ATOM 775 C C . PHE A 1 96 ? 10.099 14.344 -30.544 1.00 73.44 96 PHE A C 1
ATOM 777 O O . PHE A 1 96 ? 8.948 14.320 -30.112 1.00 73.44 96 PHE A O 1
ATOM 784 N N . LYS A 1 97 ? 10.871 15.431 -30.419 1.00 78.94 97 LYS A N 1
ATOM 785 C CA . LYS A 1 97 ? 10.453 16.649 -29.703 1.00 78.94 97 LYS A CA 1
ATOM 786 C C . LYS A 1 97 ? 9.260 17.343 -30.367 1.00 78.94 97 LYS A C 1
ATOM 788 O O . LYS A 1 97 ? 8.448 17.951 -29.679 1.00 78.94 97 LYS A O 1
ATOM 793 N N . SER A 1 98 ? 9.150 17.249 -31.691 1.00 78.88 98 SER A N 1
ATOM 794 C CA . SER A 1 98 ? 8.001 17.759 -32.452 1.00 78.88 98 SER A CA 1
ATOM 795 C C . SER A 1 98 ? 6.804 16.802 -32.476 1.00 78.88 98 SER A C 1
ATOM 797 O O . SER A 1 98 ? 5.795 17.116 -33.103 1.00 78.88 98 SER A O 1
ATOM 799 N N . GLY A 1 99 ? 6.892 15.648 -31.803 1.00 69.25 99 GLY A N 1
ATOM 800 C CA . GLY A 1 99 ? 5.807 14.669 -31.714 1.00 69.25 99 GLY A CA 1
ATOM 801 C C . GLY A 1 99 ? 5.532 13.906 -33.013 1.00 69.25 99 GLY A C 1
ATOM 802 O O . GLY A 1 99 ? 4.528 13.204 -33.098 1.00 69.25 99 GLY A O 1
ATOM 803 N N . LYS A 1 100 ? 6.404 14.020 -34.025 1.00 67.75 100 LYS A N 1
ATOM 804 C CA . LYS A 1 100 ? 6.308 13.265 -35.287 1.00 67.75 100 LYS A CA 1
ATOM 805 C C . LYS A 1 100 ? 6.688 11.798 -35.114 1.00 67.75 100 LYS A C 1
ATOM 807 O O . LYS A 1 100 ? 6.218 10.951 -35.867 1.00 67.75 100 LYS A O 1
ATOM 812 N N . VAL A 1 101 ? 7.529 11.498 -34.125 1.00 57.50 101 VAL A N 1
ATOM 813 C CA . VAL A 1 101 ? 7.788 10.126 -33.683 1.00 57.50 101 VAL A CA 1
ATOM 814 C C . VAL A 1 101 ? 6.720 9.765 -32.655 1.00 57.50 101 VAL A C 1
ATOM 816 O O . VAL A 1 101 ? 6.854 10.046 -31.465 1.00 57.50 101 VAL A O 1
ATOM 819 N N . THR A 1 102 ? 5.623 9.166 -33.114 1.00 58.91 102 THR A N 1
ATOM 820 C CA . THR A 1 102 ? 4.696 8.454 -32.228 1.00 58.91 102 THR A CA 1
ATOM 821 C C . THR A 1 102 ? 5.402 7.250 -31.607 1.00 58.91 102 THR A C 1
ATOM 823 O O . THR A 1 102 ? 6.407 6.782 -32.147 1.00 58.91 102 THR A O 1
ATOM 826 N N . LYS A 1 103 ? 4.889 6.759 -30.463 1.00 56.50 103 LYS A N 1
ATOM 827 C CA . LYS A 1 103 ? 5.368 5.530 -29.797 1.00 56.50 103 LYS A CA 1
ATOM 828 C C . LYS A 1 103 ? 5.748 4.484 -30.853 1.00 56.50 103 LYS A C 1
ATOM 830 O O . LYS A 1 103 ? 4.981 4.361 -31.808 1.00 56.50 103 LYS A O 1
ATOM 835 N N . PRO A 1 104 ? 6.887 3.777 -30.706 1.00 56.75 104 PRO A N 1
ATOM 836 C CA . PRO A 1 104 ? 7.314 2.787 -31.684 1.00 56.75 104 PRO A CA 1
ATOM 837 C C . PRO A 1 104 ? 6.173 1.796 -31.868 1.00 56.75 104 PRO A C 1
ATOM 839 O O . PRO A 1 104 ? 5.877 1.004 -30.978 1.00 56.75 104 PRO A O 1
ATOM 842 N N . ASP A 1 105 ? 5.482 1.922 -32.994 1.00 61.59 105 ASP A N 1
ATOM 843 C CA . ASP A 1 105 ? 4.448 0.991 -33.383 1.00 61.59 105 ASP A CA 1
ATOM 844 C C . ASP A 1 105 ? 5.204 -0.188 -33.981 1.00 61.59 105 ASP A C 1
ATOM 846 O O . ASP A 1 105 ? 5.628 -0.157 -35.144 1.00 61.59 105 ASP A O 1
ATOM 850 N N . THR A 1 106 ? 5.513 -1.151 -33.115 1.00 63.66 106 THR A N 1
ATOM 851 C CA . THR A 1 106 ? 6.269 -2.366 -33.425 1.00 63.66 106 THR A CA 1
ATOM 852 C C . THR A 1 106 ? 5.699 -3.051 -34.660 1.00 63.66 106 THR A C 1
ATOM 854 O O . THR A 1 106 ? 6.465 -3.449 -35.534 1.00 63.66 106 THR A O 1
ATOM 857 N N . ASP A 1 107 ? 4.378 -3.032 -34.833 1.00 67.38 107 ASP A N 1
ATOM 858 C CA . ASP A 1 107 ? 3.702 -3.596 -36.001 1.00 67.38 107 ASP A CA 1
ATOM 859 C C . ASP A 1 107 ? 4.056 -2.866 -37.299 1.00 67.38 107 ASP A C 1
ATOM 861 O O . ASP A 1 107 ? 4.230 -3.487 -38.348 1.00 67.38 107 ASP A O 1
ATOM 865 N N . SER A 1 108 ? 4.183 -1.538 -37.259 1.00 71.62 108 SER A N 1
ATOM 866 C CA . SER A 1 108 ? 4.553 -0.744 -38.435 1.00 71.62 108 SER A CA 1
ATOM 867 C C . SER A 1 108 ? 6.013 -0.965 -38.849 1.00 71.62 108 SER A C 1
ATOM 869 O O . SER A 1 108 ? 6.326 -0.978 -40.042 1.00 71.62 108 SER A O 1
ATOM 871 N N . ASN A 1 109 ? 6.901 -1.186 -37.877 1.00 74.88 109 ASN A N 1
ATOM 872 C CA . ASN A 1 109 ? 8.322 -1.424 -38.113 1.00 74.88 109 ASN A CA 1
ATOM 873 C C . ASN A 1 109 ? 8.586 -2.859 -38.585 1.00 74.88 109 ASN A C 1
ATOM 875 O O . ASN A 1 109 ? 9.331 -3.043 -39.545 1.00 74.88 109 ASN A O 1
ATOM 879 N N . LEU A 1 110 ? 7.906 -3.855 -38.010 1.00 80.06 110 LEU A N 1
ATOM 880 C CA . LEU A 1 110 ? 7.963 -5.243 -38.476 1.00 80.06 110 LEU A CA 1
ATOM 881 C C . LEU A 1 110 ? 7.452 -5.371 -39.918 1.00 80.06 110 LEU A C 1
ATOM 883 O O . LEU A 1 110 ? 8.108 -6.000 -40.743 1.00 80.06 110 LEU A O 1
ATOM 887 N N . LYS A 1 111 ? 6.371 -4.662 -40.278 1.00 83.75 111 LYS A N 1
ATOM 888 C CA . LYS A 1 111 ? 5.875 -4.590 -41.668 1.00 83.75 111 LYS A CA 1
ATOM 889 C C . LYS A 1 111 ? 6.884 -3.970 -42.641 1.00 83.75 111 LYS A C 1
ATOM 891 O O . LYS A 1 111 ? 6.920 -4.346 -43.812 1.00 83.75 111 LYS A O 1
ATOM 896 N N . ARG A 1 112 ? 7.697 -3.007 -42.189 1.00 83.62 112 ARG A N 1
ATOM 897 C CA . ARG A 1 112 ? 8.775 -2.420 -43.006 1.00 83.62 112 ARG A CA 1
ATOM 898 C C . ARG A 1 112 ? 9.921 -3.406 -43.205 1.00 83.62 112 ARG A C 1
ATOM 900 O O . ARG A 1 112 ? 10.410 -3.508 -44.324 1.00 83.62 112 ARG A O 1
ATOM 907 N N . ILE A 1 113 ? 10.302 -4.145 -42.163 1.00 83.00 113 ILE A N 1
ATOM 908 C CA . ILE A 1 113 ? 11.313 -5.207 -42.259 1.00 83.00 113 ILE A CA 1
ATOM 909 C C . ILE A 1 113 ? 10.826 -6.315 -43.203 1.00 83.00 113 ILE A C 1
ATOM 911 O O . ILE A 1 113 ? 11.560 -6.699 -44.105 1.00 83.00 113 ILE A O 1
ATOM 915 N N . ASP A 1 114 ? 9.562 -6.735 -43.104 1.00 85.75 114 ASP A N 1
ATOM 916 C CA . ASP A 1 114 ? 8.961 -7.715 -44.024 1.00 85.75 114 ASP A CA 1
ATOM 917 C C . ASP A 1 114 ? 8.987 -7.254 -45.484 1.00 85.75 114 ASP A C 1
ATOM 919 O O . ASP A 1 114 ? 9.242 -8.047 -46.394 1.00 85.75 114 ASP A O 1
ATOM 923 N N . LYS A 1 115 ? 8.765 -5.958 -45.720 1.00 88.06 115 LYS A N 1
ATOM 924 C CA . LYS A 1 115 ? 8.880 -5.373 -47.055 1.00 88.06 115 LYS A CA 1
ATOM 925 C C . LYS A 1 115 ? 10.328 -5.385 -47.558 1.00 88.06 115 LYS A C 1
ATOM 927 O O . LYS A 1 115 ? 10.555 -5.772 -48.696 1.00 88.06 115 LYS A O 1
ATOM 932 N N . LEU A 1 116 ? 11.299 -5.041 -46.711 1.00 87.62 116 LEU A N 1
ATOM 933 C CA . LEU A 1 116 ? 12.724 -5.096 -47.058 1.00 87.62 116 LEU A CA 1
ATOM 934 C C . LEU A 1 116 ? 13.202 -6.529 -47.332 1.00 87.62 116 LEU A C 1
ATOM 936 O O . LEU A 1 116 ? 13.970 -6.737 -48.260 1.00 87.62 116 LEU A O 1
ATOM 940 N N . ILE A 1 117 ? 12.708 -7.524 -46.587 1.00 86.62 117 ILE A N 1
ATOM 941 C CA . ILE A 1 117 ? 12.987 -8.947 -46.848 1.00 86.62 117 ILE A CA 1
ATOM 942 C C . ILE A 1 117 ? 12.428 -9.366 -48.214 1.00 86.62 117 ILE A C 1
ATOM 944 O O . ILE A 1 117 ? 13.046 -10.161 -48.920 1.00 86.62 117 ILE A O 1
ATOM 948 N N . LYS A 1 118 ? 11.249 -8.859 -48.588 1.00 87.81 118 LYS A N 1
ATOM 949 C CA . LYS A 1 118 ? 10.605 -9.175 -49.868 1.00 87.81 118 LYS A CA 1
ATOM 950 C C . LYS A 1 118 ? 11.305 -8.516 -51.059 1.00 87.81 118 LYS A C 1
ATOM 952 O O . LYS A 1 118 ? 11.401 -9.147 -52.107 1.00 87.81 118 LYS A O 1
ATOM 957 N N . ASP A 1 119 ? 11.766 -7.282 -50.877 1.00 89.56 119 ASP A N 1
ATOM 958 C CA . ASP A 1 119 ? 12.386 -6.458 -51.919 1.00 89.56 119 ASP A CA 1
ATOM 959 C C . ASP A 1 119 ? 13.909 -6.698 -52.040 1.00 89.56 119 ASP A C 1
ATOM 961 O O . ASP A 1 119 ? 14.537 -6.178 -52.956 1.00 89.56 119 ASP A O 1
ATOM 965 N N . ALA A 1 120 ? 14.520 -7.466 -51.130 1.00 85.94 120 ALA A N 1
ATOM 966 C CA . ALA A 1 120 ? 15.942 -7.796 -51.185 1.00 85.94 120 ALA A CA 1
ATOM 967 C C . ALA A 1 120 ? 16.232 -8.867 -52.249 1.00 85.94 120 ALA A C 1
ATOM 969 O O . ALA A 1 120 ? 15.723 -9.988 -52.185 1.00 85.94 120 ALA A O 1
ATOM 970 N N . ASP A 1 121 ? 17.097 -8.534 -53.207 1.00 85.06 121 ASP A N 1
ATOM 971 C CA . ASP A 1 121 ? 17.484 -9.428 -54.303 1.00 85.06 121 ASP A CA 1
ATOM 972 C C . ASP A 1 121 ? 18.500 -10.496 -53.857 1.00 85.06 121 ASP A C 1
ATOM 974 O O . ASP A 1 121 ? 18.425 -11.649 -54.287 1.00 85.06 121 ASP A O 1
ATOM 978 N N . ASP A 1 122 ? 19.394 -10.148 -52.929 1.00 91.44 122 ASP A N 1
ATOM 979 C CA . ASP A 1 122 ? 20.479 -10.998 -52.427 1.00 91.44 122 ASP A CA 1
ATOM 980 C C . ASP A 1 122 ? 20.004 -11.951 -51.302 1.00 91.44 122 ASP A C 1
ATOM 982 O O . ASP A 1 122 ? 19.390 -11.492 -50.328 1.00 91.44 122 ASP A O 1
ATOM 986 N N . PRO A 1 123 ? 20.246 -13.275 -51.403 1.00 87.50 123 PRO A N 1
ATOM 987 C CA . PRO A 1 123 ? 19.942 -14.238 -50.342 1.00 87.50 123 PRO A CA 1
ATOM 988 C C . PRO A 1 123 ? 20.570 -13.891 -48.984 1.00 87.50 123 PRO A C 1
ATOM 990 O O . PRO A 1 123 ? 19.879 -13.969 -47.967 1.00 87.50 123 PRO A O 1
ATOM 993 N N . ASP A 1 124 ? 21.821 -13.424 -48.965 1.00 86.00 124 ASP A N 1
ATOM 994 C CA . ASP A 1 124 ? 22.552 -13.144 -47.720 1.00 86.00 124 ASP A CA 1
ATOM 995 C C . ASP A 1 124 ? 21.982 -11.915 -46.991 1.00 86.00 124 ASP A C 1
ATOM 997 O O . ASP A 1 124 ? 21.965 -11.832 -45.760 1.00 86.00 124 ASP A O 1
ATOM 1001 N N . GLN A 1 125 ? 21.478 -10.933 -47.743 1.00 84.12 125 GLN A N 1
ATOM 1002 C CA . GLN A 1 125 ? 20.787 -9.773 -47.176 1.00 84.12 125 GLN A CA 1
ATOM 1003 C C . GLN A 1 125 ? 19.416 -10.150 -46.614 1.00 84.12 125 GLN A C 1
ATOM 1005 O O . GLN A 1 125 ? 19.009 -9.616 -45.580 1.00 84.12 125 GLN A O 1
ATOM 1010 N N . ARG A 1 126 ? 18.710 -11.086 -47.259 1.00 86.69 126 ARG A N 1
ATOM 1011 C CA . ARG A 1 126 ? 17.426 -11.596 -46.762 1.00 86.69 126 ARG A CA 1
ATOM 1012 C C . ARG A 1 126 ? 17.574 -12.335 -45.442 1.00 86.69 126 ARG A C 1
ATOM 1014 O O . ARG A 1 126 ? 16.714 -12.170 -44.581 1.00 86.69 126 ARG A O 1
ATOM 1021 N N . GLU A 1 127 ? 18.636 -13.117 -45.283 1.00 88.75 127 GLU A N 1
ATOM 1022 C CA . GLU A 1 127 ? 18.930 -13.823 -44.034 1.00 88.75 127 GLU A CA 1
ATOM 1023 C C . GLU A 1 127 ? 19.214 -12.835 -42.896 1.00 88.75 127 GLU A C 1
ATOM 1025 O O . GLU A 1 127 ? 18.492 -12.828 -41.904 1.00 88.75 127 GLU A O 1
ATOM 1030 N N . LYS A 1 128 ? 20.116 -11.867 -43.104 1.00 87.75 128 LYS A N 1
ATOM 1031 C CA . LYS A 1 128 ? 20.405 -10.820 -42.103 1.00 87.75 128 LYS A CA 1
ATOM 1032 C C . LYS A 1 128 ? 19.166 -10.028 -41.683 1.00 87.75 128 LYS A C 1
ATOM 1034 O O . LYS A 1 128 ? 19.022 -9.659 -40.521 1.00 87.75 128 LYS A O 1
ATOM 1039 N N . LEU A 1 129 ? 18.262 -9.735 -42.619 1.00 87.25 129 LEU A N 1
ATOM 1040 C CA . LEU A 1 129 ? 17.015 -9.032 -42.312 1.00 87.25 129 LEU A CA 1
ATOM 1041 C C . LEU A 1 129 ? 16.020 -9.905 -41.530 1.00 87.25 129 LEU A C 1
ATOM 1043 O O . LEU A 1 129 ? 15.235 -9.357 -40.754 1.00 87.25 129 LEU A O 1
ATOM 1047 N N . ARG A 1 130 ? 16.050 -11.235 -41.699 1.00 87.31 130 ARG A N 1
ATOM 1048 C CA . ARG A 1 130 ? 15.280 -12.172 -40.865 1.00 87.31 130 ARG A CA 1
ATOM 1049 C C . ARG A 1 130 ? 15.830 -12.221 -39.445 1.00 87.31 130 ARG A C 1
ATOM 1051 O O . ARG A 1 130 ? 15.033 -12.080 -38.524 1.00 87.31 130 ARG A O 1
ATOM 1058 N N . ASP A 1 131 ? 17.147 -12.280 -39.279 1.00 88.50 131 ASP A N 1
ATOM 1059 C CA . ASP A 1 131 ? 17.784 -12.253 -37.955 1.00 88.50 131 ASP A CA 1
ATOM 1060 C C . ASP A 1 131 ? 17.460 -10.945 -37.214 1.00 88.50 131 ASP A C 1
ATOM 1062 O O . ASP A 1 131 ? 17.125 -10.935 -36.031 1.00 88.50 131 ASP A O 1
ATOM 1066 N N . ILE A 1 132 ? 17.486 -9.811 -37.928 1.00 85.06 132 ILE A N 1
ATOM 1067 C CA . ILE A 1 132 ? 17.075 -8.511 -37.377 1.00 85.06 132 ILE A CA 1
ATOM 1068 C C . ILE A 1 132 ? 15.598 -8.525 -36.978 1.00 85.06 132 ILE A C 1
ATOM 1070 O O . ILE A 1 132 ? 15.245 -7.962 -35.942 1.00 85.06 132 ILE A O 1
ATOM 1074 N N . LYS A 1 133 ? 14.725 -9.148 -37.777 1.00 84.94 133 LYS A N 1
ATOM 1075 C CA . LYS A 1 133 ? 13.303 -9.272 -37.439 1.00 84.94 133 LYS A CA 1
ATOM 1076 C C . LYS A 1 133 ? 13.120 -10.050 -36.137 1.00 84.94 133 LYS A C 1
ATOM 1078 O O . LYS A 1 133 ? 12.375 -9.582 -35.282 1.00 84.94 133 LYS A O 1
ATOM 1083 N N . GLU A 1 134 ? 13.806 -11.180 -36.003 1.00 88.69 134 GLU A N 1
ATOM 1084 C CA . GLU A 1 134 ? 13.743 -12.063 -34.835 1.00 88.69 134 GLU A CA 1
ATOM 1085 C C . GLU A 1 134 ? 14.232 -11.353 -33.565 1.00 88.69 134 GLU A C 1
ATOM 1087 O O . GLU A 1 134 ? 13.493 -11.265 -32.583 1.00 88.69 134 GLU A O 1
ATOM 1092 N N . MET A 1 135 ? 15.393 -10.693 -33.627 1.00 84.06 135 MET A N 1
ATOM 1093 C CA . MET A 1 135 ? 15.902 -9.887 -32.510 1.00 84.06 135 MET A CA 1
ATOM 1094 C C . MET A 1 135 ? 14.942 -8.757 -32.109 1.00 84.06 135 MET A C 1
ATOM 1096 O O . MET A 1 135 ? 14.758 -8.473 -30.926 1.00 84.06 135 MET A O 1
ATOM 1100 N N . VAL A 1 136 ? 14.319 -8.081 -33.081 1.00 82.44 136 VAL A N 1
ATOM 1101 C CA . VAL A 1 136 ? 13.360 -7.000 -32.799 1.00 82.44 136 VAL A CA 1
ATOM 1102 C C . VAL A 1 136 ? 12.083 -7.543 -32.157 1.00 82.44 136 VAL A C 1
ATOM 1104 O O . VAL A 1 136 ? 11.532 -6.873 -31.281 1.00 82.44 136 VAL A O 1
ATOM 1107 N N . THR A 1 137 ? 11.611 -8.726 -32.560 1.00 84.88 137 THR A N 1
ATOM 1108 C CA . THR A 1 137 ? 10.455 -9.373 -31.924 1.00 84.88 137 THR A CA 1
ATOM 1109 C C . THR A 1 137 ? 10.757 -9.801 -30.493 1.00 84.88 137 THR A C 1
ATOM 1111 O O . THR A 1 137 ? 9.995 -9.431 -29.603 1.00 84.88 137 THR A O 1
ATOM 1114 N N . GLU A 1 138 ? 11.892 -10.457 -30.243 1.00 86.06 138 GLU A N 1
ATOM 1115 C CA . GLU A 1 138 ? 12.290 -10.881 -28.892 1.00 86.06 138 GLU A CA 1
ATOM 1116 C C . GLU A 1 138 ? 12.445 -9.682 -27.947 1.00 86.06 138 GLU A C 1
ATOM 1118 O O . GLU A 1 138 ? 11.886 -9.657 -26.851 1.00 86.06 138 GLU A O 1
ATOM 1123 N N . LEU A 1 139 ? 13.121 -8.618 -28.394 1.00 81.81 139 LEU A N 1
ATOM 1124 C CA . LEU A 1 139 ? 13.261 -7.393 -27.603 1.00 81.81 139 LEU A CA 1
ATOM 1125 C C . LEU A 1 139 ? 11.911 -6.718 -27.326 1.00 81.81 139 LEU A C 1
ATOM 1127 O O . LEU A 1 139 ? 11.712 -6.141 -26.254 1.00 81.81 139 LEU A O 1
ATOM 1131 N N . ALA A 1 140 ? 10.981 -6.750 -28.284 1.00 80.06 140 ALA A N 1
ATOM 1132 C CA . ALA A 1 140 ? 9.646 -6.195 -28.091 1.00 80.06 140 ALA A CA 1
ATOM 1133 C C . ALA A 1 140 ? 8.852 -6.986 -27.040 1.00 80.06 140 ALA A C 1
ATOM 1135 O O . ALA A 1 140 ? 8.198 -6.368 -26.192 1.00 80.06 140 ALA A O 1
ATOM 1136 N N . GLU A 1 141 ? 8.946 -8.316 -27.069 1.00 83.75 141 GLU A N 1
ATOM 1137 C CA . GLU A 1 141 ? 8.345 -9.211 -26.079 1.00 83.75 141 GLU A CA 1
ATOM 1138 C C . GLU A 1 141 ? 8.944 -8.976 -24.689 1.00 83.75 141 GLU A C 1
ATOM 1140 O O . GLU A 1 141 ? 8.197 -8.684 -23.755 1.00 83.75 141 GLU A O 1
ATOM 1145 N N . GLU A 1 142 ? 10.273 -8.931 -24.556 1.00 82.94 142 GLU A N 1
ATOM 1146 C CA . GLU A 1 142 ? 10.934 -8.629 -23.280 1.00 82.94 142 GLU A CA 1
ATOM 1147 C C . GLU A 1 142 ? 10.503 -7.273 -22.696 1.00 82.94 142 GLU A C 1
ATOM 1149 O O . GLU A 1 142 ? 10.263 -7.135 -21.493 1.00 82.94 142 GLU A O 1
ATOM 1154 N N . ILE A 1 143 ? 10.401 -6.233 -23.530 1.00 78.94 143 ILE A N 1
ATOM 1155 C CA . ILE A 1 143 ? 9.961 -4.905 -23.082 1.00 78.94 143 ILE A CA 1
ATOM 1156 C C . ILE A 1 143 ? 8.496 -4.948 -22.632 1.00 78.94 143 ILE A C 1
ATOM 1158 O O . ILE A 1 143 ? 8.134 -4.277 -21.656 1.00 78.94 143 ILE A O 1
ATOM 1162 N N . ALA A 1 144 ? 7.643 -5.695 -23.335 1.00 78.19 144 ALA A N 1
ATOM 1163 C CA . ALA A 1 144 ? 6.244 -5.867 -22.966 1.00 78.19 144 ALA A CA 1
ATOM 1164 C C . ALA A 1 144 ? 6.108 -6.632 -21.640 1.00 78.19 144 ALA A C 1
ATOM 1166 O O . ALA A 1 144 ? 5.355 -6.198 -20.762 1.00 78.19 144 ALA A O 1
ATOM 1167 N N . GLU A 1 145 ? 6.883 -7.697 -21.448 1.00 82.50 145 GLU A N 1
ATOM 1168 C CA . GLU A 1 145 ? 6.935 -8.463 -20.203 1.00 82.50 145 GLU A CA 1
ATOM 1169 C C . GLU A 1 145 ? 7.423 -7.614 -19.031 1.00 82.50 145 GLU A C 1
ATOM 1171 O O . GLU A 1 145 ? 6.775 -7.590 -17.983 1.00 82.50 145 GLU A O 1
ATOM 1176 N N . ARG A 1 146 ? 8.505 -6.841 -19.204 1.00 83.88 146 ARG A N 1
ATOM 1177 C CA . ARG A 1 146 ? 9.011 -5.932 -18.160 1.00 83.88 146 ARG A CA 1
ATOM 1178 C C . ARG A 1 146 ? 7.971 -4.890 -17.769 1.00 83.88 146 ARG A C 1
ATOM 1180 O O . ARG A 1 146 ? 7.714 -4.712 -16.580 1.00 83.88 146 ARG A O 1
ATOM 1187 N N . LYS A 1 147 ? 7.318 -4.248 -18.744 1.00 82.25 147 LYS A N 1
ATOM 1188 C CA . LYS A 1 147 ? 6.236 -3.284 -18.472 1.00 82.25 147 LYS A CA 1
ATOM 1189 C C . LYS A 1 147 ? 5.081 -3.938 -17.726 1.00 82.25 147 LYS A C 1
ATOM 1191 O O . LYS A 1 147 ? 4.586 -3.373 -16.754 1.00 82.25 147 LYS A O 1
ATOM 1196 N N . THR A 1 148 ? 4.674 -5.129 -18.154 1.00 83.31 148 THR A N 1
ATOM 1197 C CA . THR A 1 148 ? 3.597 -5.878 -17.504 1.00 83.31 148 THR A CA 1
ATOM 1198 C C . THR A 1 148 ? 3.993 -6.222 -16.067 1.00 83.31 148 THR A C 1
ATOM 1200 O O . THR A 1 148 ? 3.253 -5.901 -15.140 1.00 83.31 148 THR A O 1
ATOM 1203 N N . SER A 1 149 ? 5.203 -6.739 -15.848 1.00 89.38 149 SER A N 1
ATOM 1204 C CA . SER A 1 149 ? 5.754 -7.041 -14.522 1.00 89.38 149 SER A CA 1
ATOM 1205 C C . SER A 1 149 ? 5.805 -5.810 -13.611 1.00 89.38 149 SER A C 1
ATOM 1207 O O . SER A 1 149 ? 5.389 -5.878 -12.455 1.00 89.38 149 SER A O 1
ATOM 1209 N N . GLU A 1 150 ? 6.245 -4.657 -14.118 1.00 89.06 150 GLU A N 1
ATOM 1210 C CA . GLU A 1 150 ? 6.253 -3.403 -13.360 1.00 89.06 150 GLU A CA 1
ATOM 1211 C C . GLU A 1 150 ? 4.843 -2.941 -12.982 1.00 89.06 150 GLU A C 1
ATOM 1213 O O . GLU A 1 150 ? 4.622 -2.501 -11.851 1.00 89.06 150 GLU A O 1
ATOM 1218 N N . THR A 1 151 ? 3.877 -3.044 -13.900 1.00 86.88 151 THR A N 1
ATOM 1219 C CA . THR A 1 151 ? 2.481 -2.694 -13.598 1.00 86.88 151 THR A CA 1
ATOM 1220 C C . THR A 1 151 ? 1.868 -3.637 -12.572 1.00 86.88 151 THR A C 1
ATOM 1222 O O . THR A 1 151 ? 1.194 -3.167 -11.658 1.00 86.88 151 THR A O 1
ATOM 1225 N N . VAL A 1 152 ? 2.161 -4.938 -12.659 1.00 88.69 152 VAL A N 1
ATOM 1226 C CA . VAL A 1 152 ? 1.722 -5.934 -11.677 1.00 88.69 152 VAL A CA 1
ATOM 1227 C C . VAL A 1 152 ? 2.312 -5.614 -10.306 1.00 88.69 152 VAL A C 1
ATOM 1229 O O . VAL A 1 152 ? 1.555 -5.496 -9.352 1.00 88.69 152 VAL A O 1
ATOM 1232 N N . LYS A 1 153 ? 3.620 -5.340 -10.209 1.00 92.69 153 LYS A N 1
ATOM 1233 C CA . LYS A 1 153 ? 4.264 -4.951 -8.940 1.00 92.69 153 LYS A CA 1
ATOM 1234 C C . LYS A 1 153 ? 3.658 -3.688 -8.327 1.00 92.69 153 LYS A C 1
ATOM 1236 O O . LYS A 1 153 ? 3.485 -3.617 -7.112 1.00 92.69 153 LYS A O 1
ATOM 1241 N N . LYS A 1 154 ? 3.326 -2.683 -9.147 1.00 92.06 154 LYS A N 1
ATOM 1242 C CA . LYS A 1 154 ? 2.645 -1.466 -8.671 1.00 92.06 154 LYS A CA 1
ATOM 1243 C C . LYS A 1 154 ? 1.251 -1.780 -8.133 1.00 92.06 154 LYS A C 1
ATOM 1245 O O . LYS A 1 154 ? 0.938 -1.373 -7.021 1.00 92.06 154 LYS A O 1
ATOM 1250 N N . LEU A 1 155 ? 0.455 -2.547 -8.878 1.00 89.94 155 LEU A N 1
ATOM 1251 C CA . LEU A 1 155 ? -0.885 -2.957 -8.453 1.00 89.94 155 LEU A CA 1
ATOM 1252 C C . LEU A 1 155 ? -0.849 -3.816 -7.184 1.00 89.94 155 LEU A C 1
ATOM 1254 O O . LEU A 1 155 ? -1.684 -3.635 -6.305 1.00 89.94 155 LEU A O 1
ATOM 1258 N N . GLU A 1 156 ? 0.122 -4.719 -7.051 1.00 90.38 156 GLU A N 1
ATOM 1259 C CA . GLU A 1 156 ? 0.339 -5.496 -5.827 1.00 90.38 156 GLU A CA 1
ATOM 1260 C C . GLU A 1 156 ? 0.660 -4.590 -4.632 1.00 90.38 156 GLU A C 1
ATOM 1262 O O . GLU A 1 156 ? 0.093 -4.778 -3.553 1.00 90.38 156 GLU A O 1
ATOM 1267 N N . GLY A 1 157 ? 1.508 -3.575 -4.831 1.00 88.62 157 GLY A N 1
ATOM 1268 C CA . GLY A 1 157 ? 1.799 -2.548 -3.829 1.00 88.62 157 GLY A CA 1
ATOM 1269 C C . GLY A 1 157 ? 0.555 -1.756 -3.418 1.00 88.62 157 GLY A C 1
ATOM 1270 O O . GLY A 1 157 ? 0.275 -1.628 -2.225 1.00 88.62 157 GLY A O 1
ATOM 1271 N N . ASP A 1 158 ? -0.235 -1.295 -4.387 1.00 86.69 158 ASP A N 1
ATOM 1272 C CA . ASP A 1 158 ? -1.480 -0.560 -4.139 1.00 86.69 158 ASP A CA 1
ATOM 1273 C C . ASP A 1 158 ? -2.514 -1.430 -3.411 1.00 86.69 158 ASP A C 1
ATOM 1275 O O . ASP A 1 158 ? -3.148 -0.980 -2.455 1.00 86.69 158 ASP A O 1
ATOM 1279 N N . ILE A 1 159 ? -2.654 -2.704 -3.793 1.00 85.12 159 ILE A N 1
ATOM 1280 C CA . ILE A 1 159 ? -3.528 -3.666 -3.107 1.00 85.12 159 ILE A CA 1
ATOM 1281 C C . ILE A 1 159 ? -3.050 -3.899 -1.672 1.00 85.12 159 ILE A C 1
ATOM 1283 O O . ILE A 1 159 ? -3.880 -3.958 -0.763 1.00 85.12 159 ILE A O 1
ATOM 1287 N N . ALA A 1 160 ? -1.743 -4.027 -1.436 1.00 84.25 160 ALA A N 1
ATOM 1288 C CA . ALA A 1 160 ? -1.197 -4.187 -0.090 1.00 84.25 160 ALA A CA 1
ATOM 1289 C C . ALA A 1 160 ? -1.471 -2.948 0.779 1.00 84.25 160 ALA A C 1
ATOM 1291 O O . ALA A 1 160 ? -1.922 -3.082 1.919 1.00 84.25 160 ALA A O 1
ATOM 1292 N N . LEU A 1 161 ? -1.283 -1.745 0.228 1.00 81.69 161 LEU A N 1
ATOM 1293 C CA . LEU A 1 161 ? -1.607 -0.485 0.899 1.00 81.69 161 LEU A CA 1
ATOM 1294 C C . LEU A 1 161 ? -3.104 -0.371 1.207 1.00 81.69 161 LEU A C 1
ATOM 1296 O O . LEU A 1 161 ? -3.464 -0.040 2.338 1.00 81.69 161 LEU A O 1
ATOM 1300 N N . LEU A 1 162 ? -3.973 -0.691 0.242 1.00 80.38 162 LEU A N 1
ATOM 1301 C CA . LEU A 1 162 ? -5.429 -0.687 0.411 1.00 80.38 162 LEU A CA 1
ATOM 1302 C C . LEU A 1 162 ? -5.888 -1.712 1.446 1.00 80.38 162 LEU A C 1
ATOM 1304 O O . LEU A 1 162 ? -6.757 -1.411 2.263 1.00 80.38 162 LEU A O 1
ATOM 1308 N N . ARG A 1 163 ? -5.299 -2.912 1.456 1.00 78.75 163 ARG A N 1
ATOM 1309 C CA . ARG A 1 163 ? -5.570 -3.928 2.481 1.00 78.75 163 ARG A CA 1
ATOM 1310 C C . ARG A 1 163 ? -5.169 -3.425 3.862 1.00 78.75 163 ARG A C 1
ATOM 1312 O O . ARG A 1 163 ? -5.986 -3.496 4.772 1.00 78.75 163 ARG A O 1
ATOM 1319 N N . ASN A 1 164 ? -3.970 -2.865 4.010 1.00 75.50 164 ASN A N 1
ATOM 1320 C CA . ASN A 1 164 ? -3.498 -2.348 5.294 1.00 75.50 164 ASN A CA 1
ATOM 1321 C C . ASN A 1 164 ? -4.364 -1.187 5.799 1.00 75.50 164 ASN A C 1
ATOM 1323 O O . ASN A 1 164 ? -4.814 -1.214 6.941 1.00 75.50 164 ASN A O 1
ATOM 1327 N N . THR A 1 165 ? -4.668 -0.204 4.949 1.00 73.81 165 THR A N 1
ATOM 1328 C CA . THR A 1 165 ? -5.544 0.922 5.324 1.00 73.81 165 THR A CA 1
ATOM 1329 C C . THR A 1 165 ? -6.967 0.472 5.645 1.00 73.81 165 THR A C 1
ATOM 1331 O O . THR A 1 165 ? -7.549 0.945 6.620 1.00 73.81 165 THR A O 1
ATOM 1334 N N . SER A 1 166 ? -7.515 -0.483 4.891 1.00 78.81 166 SER A N 1
ATOM 1335 C CA . SER A 1 166 ? -8.847 -1.035 5.165 1.00 78.81 166 SER A CA 1
ATOM 1336 C C . SER A 1 166 ? -8.891 -1.819 6.476 1.00 78.81 166 SER A C 1
ATOM 1338 O O . SER A 1 166 ? -9.865 -1.702 7.213 1.00 78.81 166 SER A O 1
ATOM 1340 N N . LEU A 1 167 ? -7.847 -2.592 6.794 1.00 78.44 167 LEU A N 1
ATOM 1341 C CA . LEU A 1 167 ? -7.754 -3.337 8.053 1.00 78.44 167 LEU A CA 1
ATOM 1342 C C . LEU A 1 167 ? -7.623 -2.405 9.261 1.00 78.44 167 LEU A C 1
ATOM 1344 O O . LEU A 1 167 ? -8.279 -2.651 10.271 1.00 78.44 167 LEU A O 1
ATOM 1348 N N . ILE A 1 168 ? -6.848 -1.321 9.143 1.00 78.06 168 ILE A N 1
ATOM 1349 C CA . ILE A 1 168 ? -6.734 -0.295 10.192 1.00 78.06 168 ILE A CA 1
ATOM 1350 C C . ILE A 1 168 ? -8.103 0.348 10.448 1.00 78.06 168 ILE A C 1
ATOM 1352 O O . ILE A 1 168 ? -8.587 0.331 11.577 1.00 78.06 168 ILE A O 1
ATOM 1356 N N . GLY A 1 169 ? -8.788 0.813 9.396 1.00 84.25 169 GLY A N 1
ATOM 1357 C CA . GLY A 1 169 ? -10.122 1.408 9.541 1.00 84.25 169 GLY A CA 1
ATOM 1358 C C . GLY A 1 169 ? -11.176 0.426 10.069 1.00 84.25 169 GLY A C 1
ATOM 1359 O O . GLY A 1 169 ? -12.108 0.825 10.772 1.00 84.25 169 GLY A O 1
ATOM 1360 N N . LEU A 1 170 ? -11.035 -0.867 9.763 1.00 85.56 170 LEU A N 1
ATOM 1361 C CA . LEU A 1 170 ? -11.902 -1.904 10.312 1.00 85.56 170 LEU A CA 1
ATOM 1362 C C . LEU A 1 170 ? -11.645 -2.118 11.811 1.00 85.56 170 LEU A C 1
ATOM 1364 O O . LEU A 1 170 ? -12.607 -2.231 12.566 1.00 85.56 170 LEU A O 1
ATOM 1368 N N . GLY A 1 171 ? -10.378 -2.139 12.236 1.00 88.00 171 GLY A N 1
ATOM 1369 C CA . GLY A 1 171 ? -9.983 -2.254 13.641 1.00 88.00 171 GLY A CA 1
ATOM 1370 C C . GLY A 1 171 ? -10.575 -1.135 14.495 1.00 88.00 171 GLY A C 1
ATOM 1371 O O . GLY A 1 171 ? -11.283 -1.418 15.461 1.00 88.00 171 GLY A O 1
ATOM 1372 N N . ASP A 1 172 ? -10.405 0.117 14.065 1.00 89.31 172 ASP A N 1
ATOM 1373 C CA . ASP A 1 172 ? -10.943 1.292 14.764 1.00 89.31 172 ASP A CA 1
ATOM 1374 C C . ASP A 1 172 ? -12.475 1.246 14.869 1.00 89.31 172 ASP A C 1
ATOM 1376 O O . ASP A 1 172 ? -13.065 1.564 15.907 1.00 89.31 172 ASP A O 1
ATOM 1380 N N . LYS A 1 173 ? -13.148 0.812 13.795 1.00 89.81 173 LYS A N 1
ATOM 1381 C CA . LYS A 1 173 ? -14.606 0.655 13.783 1.00 89.81 173 LYS A CA 1
ATOM 1382 C C . LYS A 1 173 ? -15.062 -0.425 14.766 1.00 89.81 173 LYS A C 1
ATOM 1384 O O . LYS A 1 173 ? -16.030 -0.206 15.497 1.00 89.81 173 LYS A O 1
ATOM 1389 N N . ILE A 1 174 ? -14.385 -1.575 14.778 1.00 93.25 174 ILE A N 1
ATOM 1390 C CA . ILE A 1 174 ? -14.680 -2.679 15.698 1.00 93.25 174 ILE A CA 1
ATOM 1391 C C . ILE A 1 174 ? -14.491 -2.209 17.138 1.00 93.25 174 ILE A C 1
ATOM 1393 O O . ILE A 1 174 ? -15.382 -2.407 17.961 1.00 93.25 174 ILE A O 1
ATOM 1397 N N . GLU A 1 175 ? -13.383 -1.536 17.434 1.00 93.44 175 GLU A N 1
ATOM 1398 C CA . GLU A 1 175 ? -13.091 -1.042 18.775 1.00 93.44 175 GLU A CA 1
ATOM 1399 C C . GLU A 1 175 ? -14.113 0.008 19.236 1.00 93.44 175 GLU A C 1
ATOM 1401 O O . GLU A 1 175 ? -14.636 -0.086 20.349 1.00 93.44 175 GLU A O 1
ATOM 1406 N N . GLY A 1 176 ? -14.501 0.941 18.361 1.00 93.56 176 GLY A N 1
ATOM 1407 C CA . GLY A 1 176 ? -15.561 1.909 18.647 1.00 93.56 176 GLY A CA 1
ATOM 1408 C C . GLY A 1 176 ? -16.927 1.259 18.902 1.00 93.56 176 GLY A C 1
ATOM 1409 O O . GLY A 1 176 ? -17.684 1.710 19.765 1.00 93.56 176 GLY A O 1
ATOM 1410 N N . ASP A 1 177 ? -17.263 0.181 18.194 1.00 93.81 177 ASP A N 1
ATOM 1411 C CA . ASP A 1 177 ? -18.507 -0.557 18.425 1.00 93.81 177 ASP A CA 1
ATOM 1412 C C . ASP A 1 177 ? -18.454 -1.424 19.697 1.00 93.81 177 ASP A C 1
ATOM 1414 O O . ASP A 1 177 ? -19.466 -1.526 20.399 1.00 93.81 177 ASP A O 1
ATOM 1418 N N . ILE A 1 178 ? -17.288 -1.971 20.055 1.00 95.00 178 ILE A N 1
ATOM 1419 C CA . ILE A 1 178 ? -17.061 -2.645 21.343 1.00 95.00 178 ILE A CA 1
ATOM 1420 C C . ILE A 1 178 ? -17.233 -1.652 22.496 1.00 95.00 178 ILE A C 1
ATOM 1422 O O . ILE A 1 178 ? -17.968 -1.946 23.435 1.00 95.00 178 ILE A O 1
ATOM 1426 N N . GLN A 1 179 ? -16.671 -0.444 22.409 1.00 95.06 179 GLN A N 1
ATOM 1427 C CA . GLN A 1 179 ? -16.861 0.593 23.434 1.00 95.06 179 GLN A CA 1
ATOM 1428 C C . GLN A 1 179 ? -18.342 0.968 23.618 1.00 95.06 179 GLN A C 1
ATOM 1430 O O . GLN A 1 179 ? -18.810 1.170 24.741 1.00 95.06 179 GLN A O 1
ATOM 1435 N N . LYS A 1 180 ? -19.129 1.015 22.532 1.00 94.19 180 LYS A N 1
ATOM 1436 C CA . LYS A 1 180 ? -20.588 1.222 22.622 1.00 94.19 180 LYS A CA 1
ATOM 1437 C C . LYS A 1 180 ? -21.295 0.058 23.317 1.00 94.19 180 LYS A C 1
ATOM 1439 O O . LYS A 1 180 ? -22.289 0.294 24.006 1.00 94.19 180 LYS A O 1
ATOM 1444 N N . LEU A 1 181 ? -20.836 -1.179 23.119 1.00 93.50 181 LEU A N 1
ATOM 1445 C CA . LEU A 1 181 ? -21.353 -2.344 23.839 1.00 93.50 181 LEU A CA 1
ATOM 1446 C C . LEU A 1 181 ? -20.979 -2.281 25.319 1.00 93.50 181 LEU A C 1
ATOM 1448 O O . LEU A 1 181 ? -21.869 -2.441 26.148 1.00 93.50 181 LEU A O 1
ATOM 1452 N N . GLU A 1 182 ? -19.726 -1.965 25.652 1.00 93.56 182 GLU A N 1
ATOM 1453 C CA . GLU A 1 182 ? -19.263 -1.776 27.036 1.00 93.56 182 GLU A CA 1
ATOM 1454 C C . GLU A 1 182 ? -20.102 -0.706 27.757 1.00 93.56 182 GLU A C 1
ATOM 1456 O O . GLU A 1 182 ? -20.491 -0.878 28.912 1.00 93.56 182 GLU A O 1
ATOM 1461 N N . GLY A 1 183 ? -20.460 0.381 27.064 1.00 90.19 183 GLY A N 1
ATOM 1462 C CA . GLY A 1 183 ? -21.344 1.415 27.606 1.00 90.19 183 GLY A CA 1
ATOM 1463 C C . GLY A 1 183 ? -22.774 0.935 27.892 1.00 90.19 183 GLY A C 1
ATOM 1464 O O . GLY A 1 183 ? -23.410 1.451 28.812 1.00 90.19 183 GLY A O 1
ATOM 1465 N N . LYS A 1 184 ? -23.281 -0.042 27.126 1.00 89.50 184 LYS A N 1
ATOM 1466 C CA . LYS A 1 184 ? -24.646 -0.585 27.254 1.00 89.50 184 LYS A CA 1
ATOM 1467 C C . LYS A 1 184 ? -24.747 -1.735 28.251 1.00 89.50 184 LYS A C 1
ATOM 1469 O O . LYS A 1 184 ? -25.689 -1.754 29.033 1.00 89.50 184 LYS A O 1
ATOM 1474 N N . PHE A 1 185 ? -23.812 -2.675 28.188 1.00 90.25 185 PHE A N 1
ATOM 1475 C CA . PHE A 1 185 ? -23.861 -3.954 28.901 1.00 90.25 185 PHE A CA 1
ATOM 1476 C C . PHE A 1 185 ? -22.824 -4.059 30.026 1.00 90.25 185 PHE A C 1
ATOM 1478 O O . PHE A 1 185 ? -22.802 -5.050 30.742 1.00 90.25 185 PHE A O 1
ATOM 1485 N N . GLY A 1 186 ? -21.980 -3.039 30.202 1.00 90.06 186 GLY A N 1
ATOM 1486 C CA . GLY A 1 186 ? -20.904 -3.039 31.187 1.00 90.06 186 GLY A CA 1
ATOM 1487 C C . GLY A 1 186 ? -19.584 -3.551 30.614 1.00 90.06 186 GLY A C 1
ATOM 1488 O O . GLY A 1 186 ? -19.544 -4.331 29.660 1.00 90.06 186 GLY A O 1
ATOM 1489 N N . LYS A 1 187 ? -18.479 -3.084 31.204 1.00 92.69 187 LYS A N 1
ATOM 1490 C CA . LYS A 1 187 ? -17.122 -3.470 30.790 1.00 92.69 187 LYS A CA 1
ATOM 1491 C C . LYS A 1 187 ? -16.796 -4.921 31.124 1.00 92.69 187 LYS A C 1
ATOM 1493 O O . LYS A 1 187 ? -16.054 -5.541 30.375 1.00 92.69 187 LYS A O 1
ATOM 1498 N N . ASP A 1 188 ? -17.366 -5.458 32.197 1.00 90.00 188 ASP A N 1
ATOM 1499 C CA . ASP A 1 188 ? -17.027 -6.797 32.681 1.00 90.00 188 ASP A CA 1
ATOM 1500 C C . ASP A 1 188 ? -17.562 -7.884 31.741 1.00 90.00 188 ASP A C 1
ATOM 1502 O O . ASP A 1 188 ? -16.802 -8.733 31.273 1.00 90.00 188 ASP A O 1
ATOM 1506 N N . LEU A 1 189 ? -18.847 -7.799 31.370 1.00 92.19 189 LEU A N 1
ATOM 1507 C CA . LEU A 1 189 ? -19.461 -8.758 30.451 1.00 92.19 189 LEU A CA 1
ATOM 1508 C C . LEU A 1 189 ? -18.847 -8.669 29.051 1.00 92.19 189 LEU A C 1
ATOM 1510 O O . LEU A 1 189 ? -18.441 -9.674 28.477 1.00 92.19 189 LEU A O 1
ATOM 1514 N N . VAL A 1 190 ? -18.748 -7.460 28.493 1.00 93.19 190 VAL A N 1
ATOM 1515 C CA . VAL A 1 190 ? -18.201 -7.274 27.139 1.00 93.19 190 VAL A CA 1
ATOM 1516 C C . VAL A 1 190 ? -16.706 -7.595 27.103 1.00 93.19 190 VAL A C 1
ATOM 1518 O O . VAL A 1 190 ? -16.230 -8.154 26.119 1.00 93.19 190 VAL A O 1
ATOM 1521 N N . GLY A 1 191 ? -15.978 -7.315 28.187 1.00 92.75 191 GLY A N 1
ATOM 1522 C CA . GLY A 1 191 ? -14.567 -7.652 28.351 1.00 92.75 191 GLY A CA 1
ATOM 1523 C C . GLY A 1 191 ? -14.296 -9.153 28.256 1.00 92.75 191 GLY A C 1
ATOM 1524 O O . GLY A 1 191 ? -13.347 -9.538 27.574 1.00 92.75 191 GLY A O 1
ATOM 1525 N N . LYS A 1 192 ? -15.164 -9.993 28.843 1.00 95.19 192 LYS A N 1
ATOM 1526 C CA . LYS A 1 192 ? -15.082 -11.466 28.774 1.00 95.19 192 LYS A CA 1
ATOM 1527 C C . LYS A 1 192 ? -15.059 -11.977 27.328 1.00 95.19 192 LYS A C 1
ATOM 1529 O O . LYS A 1 192 ? -14.270 -12.857 27.009 1.00 95.19 192 LYS A O 1
ATOM 1534 N N . TYR A 1 193 ? -15.867 -11.376 26.453 1.00 95.12 193 TYR A N 1
ATOM 1535 C CA . TYR A 1 193 ? -16.011 -11.788 25.050 1.00 95.12 193 TYR A CA 1
ATOM 1536 C C . TYR A 1 193 ? -15.226 -10.910 24.062 1.00 95.12 193 TYR A C 1
ATOM 1538 O O . TYR A 1 193 ? -15.293 -11.121 22.853 1.00 95.12 193 TYR A O 1
ATOM 1546 N N . LYS A 1 194 ? -14.473 -9.908 24.534 1.00 93.69 194 LYS A N 1
ATOM 1547 C CA . LYS A 1 194 ? -13.851 -8.883 23.679 1.00 93.69 194 LYS A CA 1
ATOM 1548 C C . LYS A 1 194 ? -12.923 -9.470 22.617 1.00 93.69 194 LYS A C 1
ATOM 1550 O O . LYS A 1 194 ? -12.976 -9.047 21.460 1.00 93.69 194 LYS A O 1
ATOM 1555 N N . ALA A 1 195 ? -12.090 -10.438 22.996 1.00 94.06 195 ALA A N 1
ATOM 1556 C CA . ALA A 1 195 ? -11.162 -11.092 22.076 1.00 94.06 195 ALA A CA 1
ATOM 1557 C C . ALA A 1 195 ? -11.911 -11.846 20.963 1.00 94.06 195 ALA A C 1
ATOM 1559 O O . ALA A 1 195 ? -11.613 -11.656 19.782 1.00 94.06 195 ALA A O 1
ATOM 1560 N N . ASP A 1 196 ? -12.943 -12.609 21.327 1.00 94.62 196 ASP A N 1
ATOM 1561 C CA . ASP A 1 196 ? -13.738 -13.409 20.390 1.00 94.62 196 ASP A CA 1
ATOM 1562 C C . ASP A 1 196 ? -14.586 -12.539 19.459 1.00 94.62 196 ASP A C 1
ATOM 1564 O O . ASP A 1 196 ? -14.653 -12.790 18.253 1.00 94.62 196 ASP A O 1
ATOM 1568 N N . ILE A 1 197 ? -15.179 -11.465 19.993 1.00 93.50 197 ILE A N 1
ATOM 1569 C CA . ILE A 1 197 ? -15.898 -10.458 19.205 1.00 93.50 197 ILE A CA 1
ATOM 1570 C C . ILE A 1 197 ? -14.953 -9.837 18.175 1.00 93.50 197 ILE A C 1
ATOM 1572 O O . ILE A 1 197 ? -15.317 -9.726 17.005 1.00 93.50 197 ILE A O 1
ATOM 1576 N N . THR A 1 198 ? -13.741 -9.457 18.591 1.00 93.12 198 THR A N 1
ATOM 1577 C CA . THR A 1 198 ? -12.746 -8.833 17.706 1.00 93.12 198 THR A CA 1
ATOM 1578 C C . THR A 1 198 ? -12.322 -9.799 16.600 1.00 93.12 198 THR A C 1
ATOM 1580 O O . THR A 1 198 ? -12.344 -9.439 15.423 1.00 93.12 198 THR A O 1
ATOM 1583 N N . ALA A 1 199 ? -12.015 -11.050 16.952 1.00 93.19 199 ALA A N 1
ATOM 1584 C CA . ALA A 1 199 ? -11.630 -12.081 15.994 1.00 93.19 199 ALA A CA 1
ATOM 1585 C C . ALA A 1 199 ? -12.753 -12.389 14.984 1.00 93.19 199 ALA A C 1
ATOM 1587 O O . ALA A 1 199 ? -12.508 -12.445 13.775 1.00 93.19 199 ALA A O 1
ATOM 1588 N N . MET A 1 200 ? -13.999 -12.539 15.446 1.00 92.56 200 MET A N 1
ATOM 1589 C CA . MET A 1 200 ? -15.143 -12.777 14.561 1.00 92.56 200 MET A CA 1
ATOM 1590 C C . MET A 1 200 ? -15.496 -11.564 13.701 1.00 92.56 200 MET A C 1
ATOM 1592 O O . MET A 1 200 ? -15.878 -11.746 12.546 1.00 92.56 200 MET A O 1
ATOM 1596 N N . ALA A 1 201 ? -15.353 -10.344 14.217 1.00 91.94 201 ALA A N 1
ATOM 1597 C CA . ALA A 1 201 ? -15.627 -9.131 13.454 1.00 91.94 201 ALA A CA 1
ATOM 1598 C C . ALA A 1 201 ? -14.579 -8.890 12.355 1.00 91.94 201 ALA A C 1
ATOM 1600 O O . ALA A 1 201 ? -14.937 -8.457 11.261 1.00 91.94 201 ALA A O 1
ATOM 1601 N N . LEU A 1 202 ? -13.313 -9.255 12.597 1.00 89.94 202 LEU A N 1
ATOM 1602 C CA . LEU A 1 202 ? -12.268 -9.272 11.567 1.00 89.94 202 LEU A CA 1
ATOM 1603 C C . LEU A 1 202 ? -12.543 -10.331 10.492 1.00 89.94 202 LEU A C 1
ATOM 1605 O O . LEU A 1 202 ? -12.358 -10.072 9.304 1.00 89.94 202 LEU A O 1
ATOM 1609 N N . LYS A 1 203 ? -13.015 -11.518 10.894 1.00 90.38 203 LYS A N 1
ATOM 1610 C CA . LYS A 1 203 ? -13.334 -12.617 9.970 1.00 90.38 203 LYS A CA 1
ATOM 1611 C C . LYS A 1 203 ? -14.598 -12.353 9.143 1.00 90.38 203 LYS A C 1
ATOM 1613 O O . LYS A 1 203 ? -14.663 -12.751 7.982 1.00 90.38 203 LYS A O 1
ATOM 1618 N N . TYR A 1 204 ? -15.594 -11.689 9.727 1.00 90.19 204 TYR A N 1
ATOM 1619 C CA . TYR A 1 204 ? -16.897 -11.427 9.112 1.00 90.19 204 TYR A CA 1
ATOM 1620 C C . TYR A 1 204 ? -17.269 -9.936 9.191 1.00 90.19 204 TYR A C 1
ATOM 1622 O O . TYR A 1 204 ? -18.212 -9.573 9.899 1.00 90.19 204 TYR A O 1
ATOM 1630 N N . PRO A 1 205 ? -16.602 -9.062 8.416 1.00 86.31 205 PRO A N 1
ATOM 1631 C CA . PRO A 1 205 ? -16.760 -7.605 8.511 1.00 86.31 205 PRO A CA 1
ATOM 1632 C C . PRO A 1 205 ? -18.156 -7.082 8.127 1.00 86.31 205 PRO A C 1
ATOM 1634 O O . PRO A 1 205 ? -18.497 -5.937 8.421 1.00 86.31 205 PRO A O 1
ATOM 1637 N N . GLN A 1 206 ? -18.976 -7.910 7.472 1.00 87.38 206 GLN A N 1
ATOM 1638 C CA . GLN A 1 206 ? -20.367 -7.594 7.123 1.00 87.38 206 GLN A CA 1
ATOM 1639 C C . GLN A 1 206 ? -21.325 -7.721 8.317 1.00 87.38 206 GLN A C 1
ATOM 1641 O O . GLN A 1 206 ? -22.407 -7.134 8.317 1.00 87.38 206 GLN A O 1
ATOM 1646 N N . ASN A 1 207 ? -20.949 -8.492 9.339 1.00 91.19 207 ASN A N 1
ATOM 1647 C CA . ASN A 1 207 ? -21.766 -8.669 10.530 1.00 91.19 207 ASN A CA 1
ATOM 1648 C C . ASN A 1 207 ? -21.496 -7.541 11.525 1.00 91.19 207 ASN A C 1
ATOM 1650 O O . ASN A 1 207 ? -20.355 -7.162 11.776 1.00 91.19 207 ASN A O 1
ATOM 1654 N N . SER A 1 208 ? -22.558 -7.012 12.128 1.00 93.44 208 SER A N 1
ATOM 1655 C CA . SER A 1 208 ? -22.414 -5.978 13.146 1.00 93.44 208 SER A CA 1
ATOM 1656 C C . SER A 1 208 ? -21.882 -6.573 14.453 1.00 93.44 208 SER A C 1
ATOM 1658 O O . SER A 1 208 ? -22.317 -7.643 14.887 1.00 93.44 208 SER A O 1
ATOM 1660 N N . VAL A 1 209 ? -20.980 -5.847 15.117 1.00 94.06 209 VAL A N 1
ATOM 1661 C CA . VAL A 1 209 ? -20.405 -6.227 16.420 1.00 94.06 209 VAL A CA 1
ATOM 1662 C C . VAL A 1 209 ? -21.489 -6.588 17.456 1.00 94.06 209 VAL A C 1
ATOM 1664 O O . VAL A 1 209 ? -21.339 -7.611 18.119 1.00 94.06 209 VAL A O 1
ATOM 1667 N N . PRO A 1 210 ? -22.638 -5.879 17.562 1.00 93.19 210 PRO A N 1
ATOM 1668 C CA . PRO A 1 210 ? -23.715 -6.277 18.472 1.00 93.19 210 PRO A CA 1
ATOM 1669 C C . PRO A 1 210 ? -24.355 -7.630 18.144 1.00 93.19 210 PRO A C 1
ATOM 1671 O O . PRO A 1 210 ? -24.758 -8.350 19.055 1.00 93.19 210 PRO A O 1
ATOM 1674 N N . LYS A 1 211 ? -24.466 -7.985 16.857 1.00 94.00 211 LYS A N 1
ATOM 1675 C CA . LYS A 1 211 ? -25.015 -9.281 16.436 1.00 94.00 211 LYS A CA 1
ATOM 1676 C C . LYS A 1 211 ? -24.038 -10.408 16.763 1.00 94.00 211 LYS A C 1
ATOM 1678 O O . LYS A 1 211 ? -24.462 -11.450 17.244 1.00 94.00 211 LYS A O 1
ATOM 1683 N N . ILE A 1 212 ? -22.744 -10.171 16.544 1.00 93.88 212 ILE A N 1
ATOM 1684 C CA . ILE A 1 212 ? -21.672 -11.100 16.920 1.00 93.88 212 ILE A CA 1
ATOM 1685 C C . ILE A 1 212 ? -21.674 -11.313 18.436 1.00 93.88 212 ILE A C 1
ATOM 1687 O O . ILE A 1 212 ? -21.701 -12.451 18.887 1.00 93.88 212 ILE A O 1
ATOM 1691 N N . PHE A 1 213 ? -21.740 -10.230 19.215 1.00 94.81 213 PHE A N 1
ATOM 1692 C CA . PHE A 1 213 ? -21.811 -10.295 20.673 1.00 94.81 213 PHE A CA 1
ATOM 1693 C C . PHE A 1 213 ? -23.010 -11.109 21.165 1.00 94.81 213 PHE A C 1
ATOM 1695 O O . PHE A 1 213 ? -22.839 -11.976 22.010 1.00 94.81 213 PHE A O 1
ATOM 1702 N N . LYS A 1 214 ? -24.202 -10.898 20.593 1.00 93.25 214 LYS A N 1
ATOM 1703 C CA . LYS A 1 214 ? -25.400 -11.667 20.958 1.00 93.25 214 LYS A CA 1
ATOM 1704 C C . LYS A 1 214 ? -25.247 -13.173 20.707 1.00 93.25 214 LYS A C 1
ATOM 1706 O O . LYS A 1 214 ? -25.833 -13.957 21.430 1.00 93.25 214 LYS A O 1
ATOM 1711 N N . HIS A 1 215 ? -24.505 -13.573 19.676 1.00 92.94 215 HIS A N 1
ATOM 1712 C CA . HIS A 1 215 ? -24.269 -14.991 19.387 1.00 92.94 215 HIS A CA 1
ATOM 1713 C C . HIS A 1 215 ? -23.156 -15.617 20.235 1.00 92.94 215 HIS A C 1
ATOM 1715 O O . HIS A 1 215 ? -23.099 -16.837 20.331 1.00 92.94 215 HIS A O 1
ATOM 1721 N N . LEU A 1 216 ? -22.253 -14.799 20.779 1.00 91.75 216 LEU A N 1
ATOM 1722 C CA . LEU A 1 216 ? -21.140 -15.247 21.618 1.00 91.75 216 LEU A CA 1
ATOM 1723 C C . LEU A 1 216 ? -21.489 -15.280 23.104 1.00 91.75 216 LEU A C 1
ATOM 1725 O O . LEU A 1 216 ? -20.962 -16.112 23.830 1.00 91.75 216 LEU A O 1
ATOM 1729 N N . CYS A 1 217 ? -22.321 -14.342 23.550 1.00 92.44 217 CYS A N 1
ATOM 1730 C CA . CYS A 1 217 ? -22.739 -14.240 24.936 1.00 92.44 217 CYS A CA 1
ATOM 1731 C C . CYS A 1 217 ? -23.757 -15.333 25.259 1.00 92.44 217 CYS A C 1
ATOM 1733 O O . CYS A 1 217 ? -24.677 -15.562 24.475 1.00 92.44 217 CYS A O 1
ATOM 1735 N N . ASP A 1 218 ? -23.634 -15.941 26.438 1.00 93.56 218 ASP A N 1
ATOM 1736 C CA . ASP A 1 218 ? -24.668 -16.829 26.962 1.00 93.56 218 ASP A CA 1
ATOM 1737 C C . ASP A 1 218 ? -26.002 -16.072 27.079 1.00 93.56 218 ASP A C 1
ATOM 1739 O O . ASP A 1 218 ? -26.038 -14.932 27.557 1.00 93.56 218 ASP A O 1
ATOM 1743 N N . ASP A 1 219 ? -27.106 -16.703 26.663 1.00 91.12 219 ASP A N 1
ATOM 1744 C CA . ASP A 1 219 ? -28.433 -16.068 26.622 1.00 91.12 219 ASP A CA 1
ATOM 1745 C C . ASP A 1 219 ? -28.857 -15.525 28.000 1.00 91.12 219 ASP A C 1
ATOM 1747 O O . ASP A 1 219 ? -29.415 -14.432 28.103 1.00 91.12 219 ASP A O 1
ATOM 1751 N N . THR A 1 220 ? -28.524 -16.238 29.081 1.00 91.31 220 THR A N 1
ATOM 1752 C CA . THR A 1 220 ? -28.827 -15.834 30.464 1.00 91.31 220 THR A CA 1
ATOM 1753 C C . THR A 1 220 ? -28.019 -14.612 30.911 1.00 91.31 220 THR A C 1
ATOM 1755 O O . THR A 1 220 ? -28.564 -13.691 31.529 1.00 91.31 220 THR A O 1
ATOM 1758 N N . GLU A 1 221 ? -26.725 -14.567 30.582 1.00 90.38 221 GLU A N 1
ATOM 1759 C CA . GLU A 1 221 ? -25.852 -13.414 30.844 1.00 90.38 221 GLU A CA 1
ATOM 1760 C C . GLU A 1 221 ? -26.307 -12.194 30.028 1.00 90.38 221 GLU A C 1
ATOM 1762 O O . GLU A 1 221 ? -26.323 -11.063 30.517 1.00 90.38 221 GLU A O 1
ATOM 1767 N N . TYR A 1 222 ? -26.747 -12.420 28.790 1.00 90.81 222 TYR A N 1
ATOM 1768 C CA . TYR A 1 222 ? -27.256 -11.363 27.930 1.00 90.81 222 TYR A CA 1
ATOM 1769 C C . TYR A 1 222 ? -28.563 -10.769 28.472 1.00 90.81 222 TYR A C 1
ATOM 1771 O O . TYR A 1 222 ? -28.689 -9.548 28.587 1.00 90.81 222 TYR A O 1
ATOM 1779 N N . GLU A 1 223 ? -29.534 -11.608 28.835 1.00 90.19 223 GLU A N 1
ATOM 1780 C CA . GLU A 1 223 ? -30.820 -11.165 29.385 1.00 90.19 223 GLU A CA 1
ATOM 1781 C C . GLU A 1 223 ? -30.657 -10.396 30.700 1.00 90.19 223 GLU A C 1
ATOM 1783 O O . GLU A 1 223 ? -31.260 -9.333 30.881 1.00 90.19 223 GLU A O 1
ATOM 1788 N N . THR A 1 224 ? -29.802 -10.885 31.600 1.00 90.38 224 THR A N 1
ATOM 1789 C CA . THR A 1 224 ? -29.501 -10.194 32.862 1.00 90.38 224 THR A CA 1
ATOM 1790 C C . THR A 1 224 ? -28.864 -8.828 32.615 1.00 90.38 224 THR A C 1
ATOM 1792 O O . THR A 1 224 ? -29.334 -7.832 33.172 1.00 90.38 224 THR A O 1
ATOM 1795 N N . ALA A 1 225 ? -27.899 -8.729 31.700 1.00 88.69 225 ALA A N 1
ATOM 1796 C CA . ALA A 1 225 ? -27.293 -7.450 31.335 1.00 88.69 225 ALA A CA 1
ATOM 1797 C C . ALA A 1 225 ? -28.280 -6.485 30.653 1.00 88.69 225 ALA A C 1
ATOM 1799 O O . ALA A 1 225 ? -28.226 -5.273 30.881 1.00 88.69 225 ALA A O 1
ATOM 1800 N N . VAL A 1 226 ? -29.226 -6.988 29.850 1.00 89.75 226 VAL A N 1
ATOM 1801 C CA . VAL A 1 226 ? -30.316 -6.168 29.291 1.00 89.75 226 VAL A CA 1
ATOM 1802 C C . VAL A 1 226 ? -31.172 -5.585 30.419 1.00 89.75 226 VAL A C 1
ATOM 1804 O O . VAL A 1 226 ? -31.431 -4.377 30.414 1.00 89.75 226 VAL A O 1
ATOM 1807 N N . LEU A 1 227 ? -31.564 -6.401 31.402 1.00 89.75 227 LEU A N 1
ATOM 1808 C CA . LEU A 1 227 ? -32.353 -5.956 32.555 1.00 89.75 227 LEU A CA 1
ATOM 1809 C C . LEU A 1 227 ? -31.603 -4.921 33.402 1.00 89.75 227 LEU A C 1
ATOM 1811 O O . LEU A 1 227 ? -32.185 -3.908 33.798 1.00 89.75 227 LEU A O 1
ATOM 1815 N N . GLU A 1 228 ? -30.313 -5.128 33.656 1.00 89.19 228 GLU A N 1
ATOM 1816 C CA . GLU A 1 228 ? -29.475 -4.167 34.377 1.00 89.19 228 GLU A CA 1
ATOM 1817 C C . GLU A 1 228 ? -29.322 -2.849 33.614 1.00 89.19 228 GLU A C 1
ATOM 1819 O O . GLU A 1 228 ? -29.460 -1.772 34.201 1.00 89.19 228 GLU A O 1
ATOM 1824 N N . SER A 1 229 ? -29.125 -2.912 32.295 1.00 87.00 229 SER A N 1
ATOM 1825 C CA . SER A 1 229 ? -29.045 -1.719 31.450 1.00 87.00 229 SER A CA 1
ATOM 1826 C C . SER A 1 229 ? -30.347 -0.907 31.475 1.00 87.00 229 SER A C 1
ATOM 1828 O O . SER A 1 229 ? -30.311 0.326 31.494 1.00 87.00 229 SER A O 1
ATOM 1830 N N . ALA A 1 230 ? -31.500 -1.585 31.524 1.00 88.44 230 ALA A N 1
ATOM 1831 C CA . ALA A 1 230 ? -32.810 -0.952 31.622 1.00 88.44 230 ALA A CA 1
ATOM 1832 C C . ALA A 1 230 ? -32.986 -0.253 32.977 1.00 88.44 230 ALA A C 1
ATOM 1834 O O . ALA A 1 230 ? -33.311 0.934 33.007 1.00 88.44 230 ALA A O 1
ATOM 1835 N N . LYS A 1 231 ? -32.661 -0.939 34.082 1.00 89.31 231 LYS A N 1
ATOM 1836 C CA . LYS A 1 231 ? -32.682 -0.361 35.438 1.00 89.31 231 LYS A CA 1
ATOM 1837 C C . LYS A 1 231 ? -31.758 0.849 35.561 1.00 89.31 231 LYS A C 1
ATOM 1839 O O . LYS A 1 231 ? -32.107 1.845 36.193 1.00 89.31 231 LYS A O 1
ATOM 1844 N N . ARG A 1 232 ? -30.573 0.789 34.949 1.00 86.69 232 ARG A N 1
ATOM 1845 C CA . ARG A 1 232 ? -29.620 1.901 34.955 1.00 86.69 232 ARG A CA 1
ATOM 1846 C C . ARG A 1 232 ? -30.164 3.112 34.198 1.00 86.69 232 ARG A C 1
ATOM 1848 O O . ARG A 1 232 ? -30.093 4.217 34.725 1.00 86.69 232 ARG A O 1
ATOM 1855 N N . LYS A 1 233 ? -30.750 2.916 33.013 1.00 86.56 233 LYS A N 1
ATOM 1856 C CA . LYS A 1 233 ? -31.402 4.001 32.259 1.00 86.56 233 LYS A CA 1
ATOM 1857 C C . LYS A 1 233 ? -32.566 4.617 33.022 1.00 86.56 233 LYS A C 1
ATOM 1859 O O . LYS A 1 233 ? -32.694 5.834 33.038 1.00 86.56 233 LYS A O 1
ATOM 1864 N N . GLU A 1 234 ? -33.381 3.793 33.671 1.00 87.62 234 GLU A N 1
ATOM 1865 C CA . GLU A 1 234 ? -34.487 4.264 34.503 1.00 87.62 234 GLU A CA 1
ATOM 1866 C C . GLU A 1 234 ? -33.974 5.111 35.676 1.00 87.62 234 GLU A C 1
ATOM 1868 O O . GLU A 1 234 ? -34.497 6.193 35.940 1.00 87.62 234 GLU A O 1
ATOM 1873 N N . LYS A 1 235 ? -32.884 4.682 36.326 1.00 88.38 235 LYS A N 1
ATOM 1874 C CA . LYS A 1 235 ? -32.225 5.453 37.386 1.00 88.38 235 LYS A CA 1
ATOM 1875 C C . LYS A 1 235 ? -31.651 6.777 36.871 1.00 88.38 235 LYS A C 1
ATOM 1877 O O . LYS A 1 235 ? -31.877 7.808 37.499 1.00 88.38 235 LYS A O 1
ATOM 1882 N N . GLU A 1 236 ? -30.954 6.764 35.735 1.00 86.19 236 GLU A N 1
ATOM 1883 C CA . GLU A 1 236 ? -30.419 7.972 35.089 1.00 86.19 236 GLU A CA 1
ATOM 1884 C C . GLU A 1 236 ? -31.549 8.945 34.695 1.00 86.19 236 GLU A C 1
ATOM 1886 O O . GLU A 1 236 ? -31.425 10.157 34.877 1.00 86.19 236 GLU A O 1
ATOM 1891 N N . GLU A 1 237 ? -32.682 8.440 34.202 1.00 84.81 237 GLU A N 1
ATOM 1892 C CA . GLU A 1 237 ? -33.861 9.254 33.892 1.00 84.81 237 GLU A CA 1
ATOM 1893 C C . GLU A 1 237 ? -34.496 9.845 35.158 1.00 84.81 237 GLU A C 1
ATOM 1895 O O . GLU A 1 237 ? -34.889 11.012 35.176 1.00 84.81 237 GLU A O 1
ATOM 1900 N N . LEU A 1 238 ? -34.566 9.069 36.238 1.00 85.06 238 LEU A N 1
ATOM 1901 C CA . LEU A 1 238 ? -35.091 9.514 37.525 1.00 85.06 238 LEU A CA 1
ATOM 1902 C C . LEU A 1 238 ? -34.182 10.580 38.158 1.00 85.06 238 LEU A C 1
ATOM 1904 O O . LEU A 1 238 ? -34.679 11.562 38.707 1.00 85.06 238 LEU A O 1
ATOM 1908 N N . GLU A 1 239 ? -32.862 10.444 38.033 1.00 83.56 239 GLU A N 1
ATOM 1909 C CA . GLU A 1 239 ? -31.899 11.476 38.433 1.00 83.56 239 GLU A CA 1
ATOM 1910 C C . GLU A 1 239 ? -32.020 12.741 37.576 1.00 83.56 239 GLU A C 1
ATOM 1912 O O . GLU A 1 239 ? -32.058 13.840 38.130 1.00 83.56 239 GLU A O 1
ATOM 1917 N N . ARG A 1 240 ? -32.199 12.615 36.255 1.00 80.56 240 ARG A N 1
ATOM 1918 C CA . ARG A 1 240 ? -32.498 13.762 35.376 1.00 80.56 240 ARG A CA 1
ATOM 1919 C C . ARG A 1 240 ? -33.784 14.482 35.783 1.00 80.56 240 ARG A C 1
ATOM 1921 O O . ARG A 1 240 ? -33.788 15.709 35.875 1.00 80.56 240 ARG A O 1
ATOM 1928 N N . LYS A 1 241 ? -34.847 13.730 36.091 1.00 81.56 241 LYS A N 1
ATOM 1929 C CA . LYS A 1 241 ? -36.116 14.270 36.607 1.00 81.56 241 LYS A CA 1
ATOM 1930 C C . LYS A 1 241 ? -35.914 14.997 37.941 1.00 81.56 241 LYS A C 1
ATOM 1932 O O . LYS A 1 241 ? -36.425 16.099 38.111 1.00 81.56 241 LYS A O 1
ATOM 1937 N N . LYS A 1 242 ? -35.128 14.426 38.863 1.00 83.38 242 LYS A N 1
ATOM 1938 C CA . LYS A 1 242 ? -34.766 15.062 40.147 1.00 83.38 242 LYS A CA 1
ATOM 1939 C C . LYS A 1 242 ? -33.965 16.352 39.962 1.00 83.38 242 LYS A C 1
ATOM 1941 O O . LYS A 1 242 ? -34.147 17.286 40.731 1.00 83.38 242 LYS A O 1
ATOM 1946 N N . GLN A 1 243 ? -33.121 16.421 38.936 1.00 79.81 243 GLN A N 1
ATOM 1947 C CA . GLN A 1 243 ? -32.361 17.619 38.564 1.00 79.81 243 GLN A CA 1
ATOM 1948 C C . GLN A 1 243 ? -33.195 18.650 37.775 1.00 79.81 243 GLN A C 1
ATOM 1950 O O . GLN A 1 243 ? -32.642 19.600 37.227 1.00 79.81 243 GLN A O 1
ATOM 1955 N N . GLY A 1 244 ? -34.521 18.483 37.698 1.00 67.75 244 GLY A N 1
ATOM 1956 C CA . GLY A 1 244 ? -35.423 19.430 37.037 1.00 67.75 244 GLY A CA 1
ATOM 1957 C C . GLY A 1 244 ? -35.398 19.366 35.508 1.00 67.75 244 GLY A C 1
ATOM 1958 O O . GLY A 1 244 ? -35.984 20.223 34.851 1.00 67.75 244 GLY A O 1
ATOM 1959 N N . SER A 1 245 ? -34.752 18.356 34.919 1.00 59.47 245 SER A N 1
ATOM 1960 C CA . SER A 1 245 ? -34.786 18.124 33.474 1.00 59.47 245 SER A CA 1
ATOM 1961 C C . SER A 1 245 ? -35.925 17.165 33.138 1.00 59.47 245 SER A C 1
ATOM 1963 O O . SER A 1 245 ? -35.797 15.947 33.268 1.00 59.47 245 SER A O 1
ATOM 1965 N N . SER A 1 246 ? -37.062 17.725 32.720 1.00 54.16 246 SER A N 1
ATOM 1966 C CA . SER A 1 246 ? -38.208 16.941 32.248 1.00 54.16 246 SER A CA 1
ATOM 1967 C C . SER A 1 246 ? -37.850 16.133 30.988 1.00 54.16 246 SER A C 1
ATOM 1969 O O . SER A 1 246 ? -37.203 16.671 30.081 1.00 54.16 246 SER A O 1
ATOM 1971 N N . PRO A 1 247 ? -38.282 14.862 30.865 1.00 49.66 247 PRO A N 1
ATOM 1972 C CA . PRO A 1 247 ? -38.096 14.067 29.657 1.00 49.66 247 PRO A CA 1
ATOM 1973 C C . PRO A 1 247 ? -39.148 14.509 28.645 1.00 49.66 247 PRO A C 1
ATOM 1975 O O . PRO A 1 247 ? -40.295 14.076 28.674 1.00 49.66 247 PRO A O 1
ATOM 1978 N N . GLY A 1 248 ? -38.762 15.452 27.793 1.00 48.44 248 GLY A N 1
ATOM 1979 C CA . GLY A 1 248 ? -39.669 16.057 26.825 1.00 48.44 248 GLY A CA 1
ATOM 1980 C C . GLY A 1 248 ? -39.227 17.461 26.456 1.00 48.44 248 GLY A C 1
ATOM 1981 O O . GLY A 1 248 ? -39.904 18.426 26.776 1.00 48.44 248 GLY A O 1
ATOM 1982 N N . GLY A 1 249 ? -38.078 17.566 25.787 1.00 41.22 249 GLY A N 1
ATOM 1983 C CA . GLY A 1 249 ? -37.668 18.789 25.105 1.00 41.22 249 GLY A CA 1
ATOM 1984 C C . GLY A 1 249 ? -36.735 19.700 25.899 1.00 41.22 249 GLY A C 1
ATOM 1985 O O . GLY A 1 249 ? -37.150 20.720 26.431 1.00 41.22 249 GLY A O 1
ATOM 1986 N N . GLN A 1 250 ? -35.426 19.476 25.761 1.00 45.12 250 GLN A N 1
ATOM 1987 C CA . GLN A 1 250 ? -34.538 20.614 25.500 1.00 45.12 250 GLN A CA 1
ATOM 1988 C C . GLN A 1 250 ? -34.770 21.085 24.057 1.00 45.12 250 GLN A C 1
ATOM 1990 O O . GLN A 1 250 ? -33.934 20.942 23.172 1.00 45.12 250 GLN A O 1
ATOM 1995 N N . GLY A 1 251 ? -35.958 21.617 23.804 1.00 46.50 251 GLY A N 1
ATOM 1996 C CA . GLY A 1 251 ? -36.125 22.654 22.811 1.00 46.50 251 GLY A CA 1
ATOM 1997 C C . GLY A 1 251 ? -36.336 23.908 23.627 1.00 46.50 251 GLY A C 1
ATOM 1998 O O . GLY A 1 251 ? -37.316 23.978 24.355 1.00 46.50 251 GLY A O 1
ATOM 1999 N N . PHE A 1 252 ? -35.431 24.879 23.538 1.00 53.75 252 PHE A N 1
ATOM 2000 C CA . PHE A 1 252 ? -35.725 26.231 23.991 1.00 53.75 252 PHE A CA 1
ATOM 2001 C C . PHE A 1 252 ? -36.965 26.736 23.225 1.00 53.75 252 PHE A C 1
ATOM 2003 O O . PHE A 1 252 ? -36.872 27.315 22.131 1.00 53.75 252 PHE A O 1
ATOM 2010 N N . THR A 1 253 ? -38.152 26.454 23.746 1.00 55.72 253 THR A N 1
ATOM 2011 C CA . THR A 1 253 ? -39.389 27.059 23.287 1.00 55.72 253 THR A CA 1
ATOM 2012 C C . THR A 1 253 ? -39.410 28.438 23.909 1.00 55.72 253 THR A C 1
ATOM 2014 O O . THR A 1 253 ? -39.540 28.574 25.121 1.00 55.72 253 THR A O 1
ATOM 2017 N N . ALA A 1 254 ? -39.187 29.448 23.070 1.00 57.53 254 ALA A N 1
ATOM 2018 C CA . ALA A 1 254 ? -39.383 30.837 23.448 1.00 57.53 254 ALA A CA 1
ATOM 2019 C C . ALA A 1 254 ? -40.763 30.985 24.106 1.00 57.53 254 ALA A C 1
ATOM 2021 O O . ALA A 1 254 ? -41.732 30.389 23.622 1.00 57.53 254 ALA A O 1
ATOM 2022 N N . VAL A 1 255 ? -40.807 31.722 25.217 1.00 66.44 255 VAL A N 1
ATOM 2023 C CA . VAL A 1 255 ? -41.995 31.891 26.068 1.00 66.44 255 VAL A CA 1
ATOM 2024 C C . VAL A 1 255 ? -43.100 32.589 25.277 1.00 66.44 255 VAL A C 1
ATOM 2026 O O .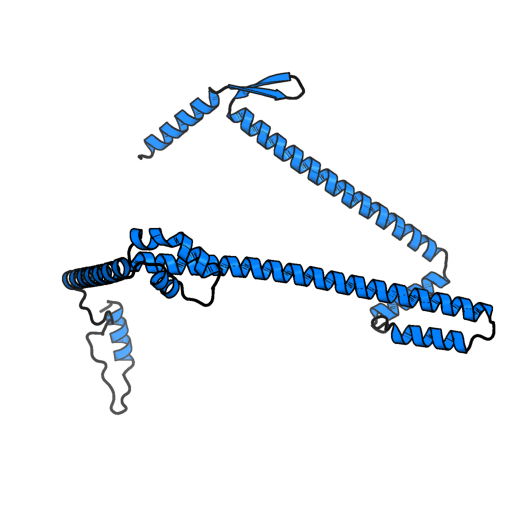 VAL A 1 255 ? -44.284 32.350 25.504 1.00 66.44 255 VAL A O 1
ATOM 2029 N N . THR A 1 256 ? -42.717 33.406 24.296 1.00 67.81 256 THR A N 1
ATOM 2030 C CA . THR A 1 256 ? -43.645 34.049 23.374 1.00 67.81 256 THR A CA 1
ATOM 2031 C C . THR A 1 256 ? -44.030 33.141 22.196 1.00 67.81 256 THR A C 1
ATOM 2033 O O . THR A 1 256 ? -43.196 32.621 21.436 1.00 67.81 256 THR A O 1
ATOM 2036 N N . GLU A 1 257 ? -45.342 32.960 22.018 1.00 71.56 257 GLU A N 1
ATOM 2037 C CA . GLU A 1 257 ? -45.915 32.384 20.801 1.00 71.56 257 GLU A CA 1
ATOM 2038 C C . GLU A 1 257 ? -45.762 33.365 19.634 1.00 71.56 257 GLU A C 1
ATOM 2040 O O . GLU A 1 257 ? -46.045 34.557 19.755 1.00 71.56 257 GLU A O 1
ATOM 2045 N N . ALA A 1 258 ? -45.302 32.863 18.487 1.00 74.06 258 ALA A N 1
ATOM 2046 C CA . ALA A 1 258 ? -45.070 33.698 17.318 1.00 74.06 258 ALA A CA 1
ATOM 2047 C C . ALA A 1 258 ? -46.410 34.042 16.653 1.00 74.06 258 ALA A C 1
ATOM 2049 O O . ALA A 1 258 ? -47.146 33.137 16.242 1.00 74.06 258 ALA A O 1
ATOM 2050 N N . ARG A 1 259 ? -46.733 35.333 16.528 1.00 76.69 259 ARG A N 1
ATOM 2051 C CA . ARG A 1 259 ? -47.998 35.752 15.927 1.00 76.69 259 ARG A CA 1
ATOM 2052 C C . ARG A 1 259 ? -47.900 35.595 14.412 1.00 76.69 259 ARG A C 1
ATOM 2054 O O . ARG A 1 259 ? -46.948 36.050 13.775 1.00 76.69 259 ARG A O 1
ATOM 2061 N N . LYS A 1 260 ? -48.889 34.914 13.835 1.00 80.12 260 LYS A N 1
ATOM 2062 C CA . LYS A 1 260 ? -49.011 34.739 12.385 1.00 80.12 260 LYS A CA 1
ATOM 2063 C C . LYS A 1 260 ? -49.951 35.794 11.819 1.00 80.12 260 LYS A C 1
ATOM 2065 O O . LYS A 1 260 ? -50.984 36.090 12.417 1.00 80.12 260 LYS A O 1
ATOM 2070 N N . ASP A 1 261 ? -49.594 36.349 10.669 1.00 78.88 261 ASP A N 1
ATOM 2071 C CA . ASP A 1 261 ? -50.496 37.198 9.901 1.00 78.88 261 ASP A CA 1
ATOM 2072 C C . ASP A 1 261 ? -51.632 36.371 9.263 1.00 78.88 261 ASP A C 1
ATOM 2074 O O . ASP A 1 261 ? -51.659 35.138 9.323 1.00 78.88 261 ASP A O 1
ATOM 2078 N N . LYS A 1 262 ? -52.583 37.052 8.613 1.00 77.00 262 LYS A N 1
ATOM 2079 C CA . LYS A 1 262 ? -53.709 36.401 7.914 1.00 77.00 262 LYS A CA 1
ATOM 2080 C C . LYS A 1 262 ? -53.268 35.470 6.771 1.00 77.00 262 LYS A C 1
ATOM 2082 O O . LYS A 1 262 ? -54.079 34.684 6.297 1.00 77.00 262 LYS A O 1
ATOM 2087 N N . SER A 1 263 ? -52.005 35.547 6.350 1.00 76.62 263 SER A N 1
ATOM 2088 C CA . SER A 1 263 ? -51.395 34.700 5.319 1.00 76.62 263 SER A CA 1
ATOM 2089 C C . SER A 1 263 ? -50.556 33.559 5.918 1.00 76.62 263 SER A C 1
ATOM 2091 O O . SER A 1 263 ? -49.876 32.843 5.184 1.00 76.62 263 SER A O 1
ATOM 2093 N N . GLY A 1 264 ? -50.570 33.389 7.247 1.00 75.94 264 GLY A N 1
ATOM 2094 C CA . GLY A 1 264 ? -49.830 32.351 7.963 1.00 75.94 264 GLY A CA 1
ATOM 2095 C C . GLY A 1 264 ? -48.332 32.623 8.132 1.00 75.94 264 GLY A C 1
ATOM 2096 O O . GLY A 1 264 ? -47.616 31.739 8.612 1.00 75.94 264 GLY A O 1
ATOM 2097 N N . ARG A 1 265 ? -47.842 33.812 7.761 1.00 79.00 265 ARG A N 1
ATOM 2098 C CA . ARG A 1 265 ? -46.431 34.201 7.873 1.00 79.00 265 ARG A CA 1
ATOM 2099 C C . ARG A 1 265 ? -46.151 34.799 9.247 1.00 79.00 265 ARG A C 1
ATOM 2101 O O . ARG A 1 265 ? -46.943 35.567 9.787 1.00 79.00 265 ARG A O 1
ATOM 2108 N N . THR A 1 266 ? -45.008 34.438 9.813 1.00 80.50 266 THR A N 1
ATOM 2109 C CA . THR A 1 266 ? -44.521 34.981 11.084 1.00 80.50 266 THR A CA 1
ATOM 2110 C C . THR A 1 266 ? -43.775 36.287 10.862 1.00 80.50 266 THR A C 1
ATOM 2112 O O . THR A 1 266 ? -42.924 36.369 9.975 1.00 80.50 266 THR A O 1
ATOM 2115 N N . ASN A 1 267 ? -44.055 37.289 11.694 1.00 81.44 267 ASN A N 1
ATOM 2116 C CA . ASN A 1 267 ? -43.352 38.565 11.638 1.00 81.44 267 ASN A CA 1
ATOM 2117 C C . ASN A 1 267 ? -41.874 38.407 12.030 1.00 81.44 267 ASN A C 1
ATOM 2119 O O . ASN A 1 267 ? -41.534 37.673 12.959 1.00 81.44 267 ASN A O 1
ATOM 2123 N N . ILE A 1 268 ? -40.987 39.129 11.340 1.00 79.81 268 ILE A N 1
ATOM 2124 C CA . ILE A 1 268 ? -39.534 39.075 11.585 1.00 79.81 268 ILE A CA 1
ATOM 2125 C C . ILE A 1 268 ? -39.202 39.533 13.015 1.00 79.81 268 ILE A C 1
ATOM 2127 O O . ILE A 1 268 ? -38.313 38.963 13.644 1.00 79.81 268 ILE A O 1
ATOM 2131 N N . SER A 1 269 ? -39.953 40.499 13.556 1.00 79.69 269 SER A N 1
ATOM 2132 C CA . SER A 1 269 ? -39.832 40.948 14.951 1.00 79.69 269 SER A CA 1
ATOM 2133 C C . SER A 1 269 ? -39.998 39.799 15.945 1.00 79.69 269 SER A C 1
ATOM 2135 O O . SER A 1 269 ? -39.186 39.650 16.855 1.00 79.69 269 SER A O 1
ATOM 2137 N N . ASP A 1 270 ? -40.990 38.939 15.720 1.00 79.31 270 ASP A N 1
ATOM 2138 C CA . ASP A 1 270 ? -41.311 37.820 16.605 1.00 79.31 270 ASP A CA 1
ATOM 2139 C C . ASP A 1 270 ? -40.237 36.734 16.500 1.00 79.31 270 ASP A C 1
ATOM 2141 O O . ASP A 1 270 ? -39.854 36.126 17.494 1.00 79.31 270 ASP A O 1
ATOM 2145 N N . ILE A 1 271 ? -39.676 36.522 15.305 1.00 77.44 271 ILE A N 1
ATOM 2146 C CA . ILE A 1 271 ? -38.552 35.598 15.108 1.00 77.44 271 ILE A CA 1
ATOM 2147 C C . ILE A 1 271 ? -37.319 36.087 15.879 1.00 77.44 271 ILE A C 1
ATOM 2149 O O . ILE A 1 271 ? -36.700 35.307 16.605 1.00 77.44 271 ILE A O 1
ATOM 2153 N N . VAL A 1 272 ? -36.977 37.373 15.762 1.00 80.94 272 VAL A N 1
ATOM 2154 C CA . VAL A 1 272 ? -35.824 37.971 16.454 1.00 80.94 272 VAL A CA 1
ATOM 2155 C C . VAL A 1 272 ? -36.011 37.928 17.969 1.00 80.94 272 VAL A C 1
ATOM 2157 O O . VAL A 1 272 ? -35.070 37.595 18.689 1.00 80.94 272 VAL A O 1
ATOM 2160 N N . GLN A 1 273 ? -37.217 38.204 18.460 1.00 79.62 273 GLN A N 1
ATOM 2161 C CA . GLN A 1 273 ? -37.527 38.141 19.884 1.00 79.62 273 GLN A CA 1
ATOM 2162 C C . GLN A 1 273 ? -37.400 36.716 20.433 1.00 79.62 273 GLN A C 1
ATOM 2164 O O . GLN A 1 273 ? -36.753 36.512 21.456 1.00 79.62 273 GLN A O 1
ATOM 2169 N N . ARG A 1 274 ? -37.864 35.705 19.691 1.00 75.88 274 ARG A N 1
ATOM 2170 C CA . ARG A 1 274 ? -37.667 34.297 20.069 1.00 75.88 274 ARG A CA 1
ATOM 2171 C C . ARG A 1 274 ? -36.195 33.883 20.059 1.00 75.88 274 ARG A C 1
ATOM 2173 O O . ARG A 1 274 ? -35.790 33.074 20.888 1.00 75.88 274 ARG A O 1
ATOM 2180 N N . VAL A 1 275 ? -35.378 34.420 19.151 1.00 75.94 275 VAL A N 1
ATOM 2181 C CA . VAL A 1 275 ? -33.922 34.182 19.150 1.00 75.94 275 VAL A CA 1
ATOM 2182 C C . VAL A 1 275 ? -33.256 34.842 20.361 1.00 75.94 275 VAL A C 1
ATOM 2184 O O . VAL A 1 275 ? -32.406 34.222 20.995 1.00 75.94 275 VAL A O 1
ATOM 2187 N N . LYS A 1 276 ? -33.665 36.059 20.724 1.00 76.06 276 LYS A N 1
ATOM 2188 C CA . LYS A 1 276 ? -33.186 36.758 21.925 1.00 76.06 276 LYS A CA 1
ATOM 2189 C C . LYS A 1 276 ? -33.542 36.013 23.216 1.00 76.06 276 LYS A C 1
ATOM 2191 O O . LYS A 1 276 ? -32.652 35.755 24.025 1.00 76.06 276 LYS A O 1
ATOM 2196 N N . GLU A 1 277 ? -34.790 35.560 23.341 1.00 73.56 277 GLU A N 1
ATOM 2197 C CA . GLU A 1 277 ? -35.254 34.725 24.458 1.00 73.56 277 GLU A CA 1
ATOM 2198 C C . GLU A 1 277 ? -34.473 33.403 24.546 1.00 73.56 277 GLU A C 1
ATOM 2200 O O . GLU A 1 277 ? -34.066 32.991 25.630 1.00 73.56 277 GLU A O 1
ATOM 2205 N N . ARG A 1 278 ? -34.172 32.767 23.404 1.00 68.94 278 ARG A N 1
ATOM 2206 C CA . ARG A 1 278 ? -33.331 31.555 23.341 1.00 68.94 278 ARG A CA 1
ATOM 2207 C C . ARG A 1 278 ? -31.890 31.782 23.785 1.00 68.94 278 ARG A C 1
ATOM 2209 O O . ARG A 1 278 ? -31.259 30.862 24.289 1.00 68.94 278 ARG A O 1
ATOM 2216 N N . LEU A 1 279 ? -31.365 32.986 23.578 1.00 72.12 279 LEU A N 1
ATOM 2217 C CA . LEU A 1 279 ? -30.008 33.366 23.967 1.00 72.12 279 LEU A CA 1
ATOM 2218 C C . LEU A 1 279 ? -29.931 33.914 25.402 1.00 72.12 279 LEU A C 1
ATOM 2220 O O . LEU A 1 279 ? -28.858 34.355 25.810 1.00 72.12 279 LEU A O 1
ATOM 2224 N N . GLY A 1 280 ? -31.042 33.916 26.154 1.00 65.62 280 GLY A N 1
ATOM 2225 C CA . GLY A 1 280 ? -31.100 34.459 27.516 1.00 65.62 280 GLY A CA 1
ATOM 2226 C C . GLY A 1 280 ? -30.897 35.976 27.582 1.00 65.62 280 GLY A C 1
ATOM 2227 O O . GLY A 1 280 ? -30.546 36.503 28.633 1.00 65.62 280 GLY A O 1
ATOM 2228 N N . LYS A 1 281 ? -31.075 36.677 26.457 1.00 60.31 281 LYS A N 1
ATOM 2229 C CA . LYS A 1 281 ? -30.950 38.133 26.352 1.00 60.31 281 LYS A CA 1
ATOM 2230 C C . LYS A 1 281 ? -32.354 38.716 26.251 1.00 60.31 281 LYS A C 1
ATOM 2232 O O . LYS A 1 281 ? -32.883 38.811 25.148 1.00 60.31 281 LYS A O 1
ATOM 2237 N N . THR A 1 282 ? -32.962 39.034 27.389 1.00 55.81 282 THR A N 1
ATOM 2238 C CA . THR A 1 282 ? -34.188 39.851 27.441 1.00 55.81 282 THR A CA 1
ATOM 2239 C C . THR A 1 282 ? -33.893 41.275 27.000 1.00 55.81 282 THR A C 1
ATOM 2241 O O . THR A 1 282 ? -32.903 41.833 27.526 1.00 55.81 282 THR A O 1
#

Foldseek 3Di:
DDPVVVVVVVVVVVVVQQPDWDWDADPNDTDIDGNVVVVVVVVVVVVVVVVVVVVVVVVVVVVVVVVVVVVVVVVVVVCVVDVVSVVVVVVVVVCVVVVVDDDPPLVVVLVVLVVCLVPDPDPVSNVVSVVVSVVSVVVVVVVVVVVVVVVVVVVVVVVVVVVVVVLVVLQVVLVVQLVVVCVQQNCVQSVVCVVVLSVVCSVPVVDRSVVSSCVVHDPVSVVVSNVVSVVVVVVVQVVCVVVVNDPDDPPLPQPDDFDADPVRDGDPVSVVSSVCSVVVND